Protein AF-A0A1Q3Z506-F1 (afdb_monomer)

Secondary structure (DSSP, 8-state):
--PPP------PEEEEEEEEEEEEETT-SS-EEEEEEEEEEE-TTS-EEEEEEEEEEETT-SS---EEEEEEEEE-SS-EEEEEEEEETTTTEEEEEEEEEETTEEEEEEE-TTS-EEEEEEEESPPPPPP-PPPPP---TTS-EEEEE--SSTT----TT--S-----GGGEETTEEEEEPPP-

Solvent-accessible surface area (backbone atoms only — not comparable to full-atom values): 10189 Å² total; per-residue (Å²): 134,84,78,78,74,68,73,48,68,53,49,61,34,74,48,78,44,77,36,47,31,45,32,39,38,62,95,47,96,50,48,18,48,32,40,35,42,36,40,38,38,14,31,66,87,42,44,29,41,36,40,35,41,39,37,33,36,51,50,91,54,99,56,94,44,36,39,38,37,45,28,43,36,38,41,39,56,66,49,24,42,35,41,41,41,32,34,33,59,74,74,73,38,60,30,35,36,40,36,41,40,42,60,38,33,34,41,36,35,39,39,32,90,88,74,48,72,39,38,34,43,32,43,35,69,44,66,55,63,67,71,32,59,76,41,73,83,53,64,66,86,88,55,70,49,42,85,41,79,46,70,63,66,98,89,56,83,66,53,94,90,55,94,68,90,72,89,70,65,77,88,50,62,55,96,50,30,33,68,40,78,59,76,85,130

Sequence (185 aa):
MDCAQPSAAASAVQSTQIYAGLRWNFGVQKPALVTGVRFTNTSVSGLVLGAKLDAAFTLGGDSFAPVVRLLGVGGSTLVQGEAGFGIDTATMSPLFAGGIQFPYASFGANISPKGYIAPYVELNALSAPPSSGNGAATCPSDHDYQLVAVSGGFGDYQFGGSTSPVAVDSSYVRDGKACVFAAPS

pLDDT: mean 76.17, std 21.76, range [31.55, 98.19]

Foldseek 3Di:
DDFDAQPLVLAWDKDKDWKWKWKDWVVDPFIWIKTWMWIWTQGLVQKIWTKIWMWTATPPDPDRFTKIWIWIWTDGLAKIKIWGKTARRVVRFIWIKIWMDGAQKIWTWIATPVGDIITMIMGMNDGRDDHRDSRPRDHDPPAQWDKAQFDDDPDDTDGPPDPDDFDFDPSADDPRIGIGHDDDD

Nearest PDB structures (foldseek):
  5g26-assembly1_A  TM=4.182E-01  e=2.248E-01  Escherichia coli O157
  3ohn-assembly1_B  TM=2.819E-01  e=1.973E+00  Escherichia coli
  3ohn-assembly1_A  TM=2.772E-01  e=4.565E+00  Escherichia coli
  3rfz-assembly3_E-2  TM=1.815E-01  e=1.619E+00  Escherichia coli

Radius of gyration: 25.44 Å; Cα contacts (8 Å, |Δi|>4): 423; chains: 1; bounding box: 57×27×76 Å

Mean predicted aligned error: 14.16 Å

Structure (mmCIF, N/CA/C/O backbone):
data_AF-A0A1Q3Z506-F1
#
_entry.id   AF-A0A1Q3Z506-F1
#
loop_
_atom_site.group_PDB
_atom_site.id
_atom_site.type_symbol
_atom_site.label_atom_id
_atom_site.label_alt_id
_atom_site.label_comp_id
_atom_site.label_asym_id
_atom_site.label_entity_id
_atom_site.label_seq_id
_atom_site.pdbx_PDB_ins_code
_atom_site.Cartn_x
_atom_site.Cartn_y
_atom_site.Cartn_z
_atom_site.occupancy
_atom_site.B_iso_or_equiv
_atom_site.auth_seq_id
_atom_site.auth_comp_id
_atom_site.auth_asym_id
_atom_site.auth_atom_id
_atom_site.pdbx_PDB_model_num
ATOM 1 N N . MET A 1 1 ? 31.038 13.652 -41.870 1.00 38.28 1 MET A N 1
ATOM 2 C CA . MET A 1 1 ? 29.569 13.689 -41.755 1.00 38.28 1 MET A CA 1
ATOM 3 C C . MET A 1 1 ? 29.255 12.862 -40.534 1.00 38.28 1 MET A C 1
ATOM 5 O O . MET A 1 1 ? 29.319 11.644 -40.613 1.00 38.28 1 MET A O 1
ATOM 9 N N . ASP A 1 2 ? 29.071 13.531 -39.402 1.00 31.55 2 ASP A N 1
ATOM 10 C CA . ASP A 1 2 ? 28.783 12.872 -38.133 1.00 31.55 2 ASP A CA 1
ATOM 11 C C . ASP A 1 2 ? 27.300 12.515 -38.142 1.00 31.55 2 ASP A C 1
ATOM 13 O O . ASP A 1 2 ? 26.444 13.400 -38.153 1.00 31.55 2 ASP A O 1
ATOM 17 N N . CYS A 1 3 ? 26.989 11.223 -38.225 1.00 37.47 3 CYS A N 1
ATOM 18 C CA . CYS A 1 3 ? 25.626 10.776 -37.983 1.00 37.47 3 CYS A CA 1
ATOM 19 C C . CYS A 1 3 ? 25.286 11.096 -36.511 1.00 37.47 3 CYS A C 1
ATOM 21 O O . CYS A 1 3 ? 26.130 11.029 -35.615 1.00 37.47 3 CYS A O 1
ATOM 23 N N . ALA A 1 4 ? 24.061 11.541 -36.251 1.00 41.59 4 ALA A N 1
ATOM 24 C CA . ALA A 1 4 ? 23.599 11.721 -34.885 1.00 41.59 4 ALA A CA 1
ATOM 25 C C . ALA A 1 4 ? 23.228 10.340 -34.336 1.00 41.59 4 ALA A C 1
ATOM 27 O O . ALA A 1 4 ? 22.405 9.633 -34.919 1.00 41.59 4 ALA A O 1
ATOM 28 N N . GLN A 1 5 ? 23.845 9.944 -33.222 1.00 39.31 5 GLN A N 1
ATOM 29 C CA . GLN A 1 5 ? 23.514 8.704 -32.528 1.00 39.31 5 GLN A CA 1
ATOM 30 C C . GLN A 1 5 ? 21.993 8.665 -32.270 1.00 39.31 5 GLN A C 1
ATOM 32 O O . GLN A 1 5 ? 21.464 9.647 -31.737 1.00 39.31 5 GLN A O 1
ATOM 37 N N . PRO A 1 6 ? 21.271 7.577 -32.602 1.00 40.53 6 PRO A N 1
ATOM 38 C CA . PRO A 1 6 ? 19.866 7.455 -32.244 1.00 40.53 6 PRO A CA 1
ATOM 39 C C . PRO A 1 6 ? 19.762 7.424 -30.718 1.00 40.53 6 PRO A C 1
ATOM 41 O O . PRO A 1 6 ? 19.987 6.401 -30.065 1.00 40.53 6 PRO A O 1
ATOM 44 N N . SER A 1 7 ? 19.454 8.572 -30.119 1.00 42.03 7 SER A N 1
ATOM 45 C CA . SER A 1 7 ? 19.076 8.645 -28.720 1.00 42.03 7 SER A CA 1
ATOM 46 C C . SER A 1 7 ? 17.624 8.191 -28.637 1.00 42.03 7 SER A C 1
ATOM 48 O O . SER A 1 7 ? 16.682 8.977 -28.629 1.00 42.03 7 SER A O 1
ATOM 50 N N . ALA A 1 8 ? 17.422 6.874 -28.560 1.00 45.97 8 ALA A N 1
ATOM 51 C CA . ALA A 1 8 ? 16.237 6.380 -27.882 1.00 45.97 8 ALA A CA 1
ATOM 52 C C . ALA A 1 8 ? 16.333 6.924 -26.453 1.00 45.97 8 ALA A C 1
ATOM 54 O O . ALA A 1 8 ? 17.041 6.369 -25.607 1.00 45.97 8 ALA A O 1
ATOM 55 N N . ALA A 1 9 ? 15.708 8.077 -26.209 1.00 45.88 9 ALA A N 1
ATOM 56 C CA . ALA A 1 9 ? 15.498 8.589 -24.875 1.00 45.88 9 ALA A CA 1
ATOM 57 C C . ALA A 1 9 ? 14.627 7.545 -24.187 1.00 45.88 9 ALA A C 1
ATOM 59 O O . ALA A 1 9 ? 13.406 7.527 -24.347 1.00 45.88 9 ALA A O 1
ATOM 60 N N . ALA A 1 10 ? 15.272 6.608 -23.492 1.00 54.25 10 ALA A N 1
ATOM 61 C CA . ALA A 1 10 ? 14.593 5.715 -22.586 1.00 54.25 10 ALA A CA 1
ATOM 62 C C . ALA A 1 10 ? 13.824 6.640 -21.634 1.00 54.25 10 ALA A C 1
ATOM 64 O O . ALA A 1 10 ? 14.398 7.456 -20.913 1.00 54.25 10 ALA A O 1
ATOM 65 N N . SER A 1 11 ? 12.509 6.641 -21.795 1.00 60.91 11 SER A N 1
ATOM 66 C CA . SER A 1 11 ? 11.635 7.617 -21.166 1.00 60.91 11 SER A CA 1
ATOM 67 C C . SER A 1 11 ? 10.925 6.916 -20.032 1.00 60.91 11 SER A C 1
ATOM 69 O O . SER A 1 11 ? 10.510 5.762 -20.159 1.00 60.91 11 SER A O 1
ATOM 71 N N . ALA A 1 12 ? 10.839 7.600 -18.897 1.00 75.00 12 ALA A N 1
ATOM 72 C CA . ALA A 1 12 ? 10.146 7.061 -17.747 1.00 75.00 12 ALA A CA 1
ATOM 73 C C . ALA A 1 12 ? 8.677 6.790 -18.112 1.00 75.00 12 ALA A C 1
ATOM 75 O O . ALA A 1 12 ? 8.038 7.602 -18.786 1.00 75.00 12 ALA A O 1
ATOM 76 N N . VAL A 1 13 ? 8.152 5.637 -17.702 1.00 85.12 13 VAL A N 1
ATOM 77 C CA . VAL A 1 13 ? 6.790 5.215 -18.043 1.00 85.12 13 VAL A CA 1
ATOM 78 C C . VAL A 1 13 ? 5.855 5.579 -16.905 1.00 85.12 13 VAL A C 1
ATOM 80 O O . VAL A 1 13 ? 6.058 5.181 -15.760 1.00 85.12 13 VAL A O 1
ATOM 83 N N . GLN A 1 14 ? 4.810 6.331 -17.231 1.00 89.81 14 GLN A N 1
ATOM 84 C CA . GLN A 1 14 ? 3.744 6.666 -16.296 1.00 89.81 14 GLN A CA 1
ATOM 85 C C . GLN A 1 14 ? 2.610 5.649 -16.404 1.00 89.81 14 GLN A C 1
ATOM 87 O O . GLN A 1 14 ? 2.280 5.179 -17.491 1.00 89.81 14 GLN A O 1
ATOM 92 N N . SER A 1 15 ? 2.001 5.317 -15.272 1.00 90.00 15 SER A N 1
ATOM 93 C CA . SER A 1 15 ? 0.875 4.393 -15.205 1.00 90.00 15 SER A CA 1
ATOM 94 C C . SER A 1 15 ? -0.095 4.813 -14.113 1.00 90.00 15 SER A C 1
ATOM 96 O O . SER A 1 15 ? 0.305 5.027 -12.968 1.00 90.00 15 SER A O 1
ATOM 98 N N . THR A 1 16 ? -1.377 4.856 -14.468 1.00 94.81 16 THR A N 1
ATOM 99 C CA . THR A 1 16 ? -2.488 5.075 -13.541 1.00 94.81 16 THR A CA 1
ATOM 100 C C . THR A 1 16 ? -3.365 3.834 -13.539 1.00 94.81 16 THR A C 1
ATOM 102 O O . THR A 1 16 ? -3.845 3.412 -14.588 1.00 94.81 16 THR A O 1
ATOM 105 N N . GLN A 1 17 ? -3.582 3.246 -12.367 1.00 93.62 17 GLN A N 1
ATOM 106 C CA . GLN A 1 17 ? -4.403 2.052 -12.199 1.00 93.62 17 GLN A CA 1
ATOM 107 C C . GLN A 1 17 ? -5.478 2.295 -11.152 1.00 93.62 17 GLN A C 1
ATOM 109 O O . GLN A 1 17 ? -5.186 2.752 -10.049 1.00 93.62 17 GLN A O 1
ATOM 114 N N . ILE A 1 18 ? -6.713 1.947 -11.493 1.00 96.25 18 ILE A N 1
ATOM 115 C CA . ILE A 1 18 ? -7.801 1.799 -10.528 1.00 96.25 18 ILE A CA 1
ATOM 116 C C . ILE A 1 18 ? -7.786 0.348 -10.065 1.00 96.25 18 ILE A C 1
ATOM 118 O O . ILE A 1 18 ? -7.560 -0.556 -10.871 1.00 96.25 18 ILE A O 1
ATOM 122 N N . TYR A 1 19 ? -8.009 0.116 -8.778 1.00 95.69 19 TYR A N 1
ATOM 123 C CA . TYR A 1 19 ? -7.987 -1.228 -8.229 1.00 95.69 19 TYR A CA 1
ATOM 124 C C . TYR A 1 19 ? -9.048 -1.431 -7.160 1.00 95.69 19 TYR A C 1
ATOM 126 O O . TYR A 1 19 ? -9.513 -0.491 -6.512 1.00 95.69 19 TYR A O 1
ATOM 134 N N . ALA A 1 20 ? -9.384 -2.700 -6.971 1.00 97.25 20 ALA A N 1
ATOM 135 C CA . ALA A 1 20 ? -10.155 -3.185 -5.846 1.00 97.25 20 ALA A CA 1
ATOM 136 C C . ALA A 1 20 ? -9.391 -4.321 -5.155 1.00 97.25 20 ALA A C 1
ATOM 138 O O . ALA A 1 20 ? -8.516 -4.954 -5.757 1.00 97.25 20 ALA A O 1
ATOM 139 N N . GLY A 1 21 ? -9.712 -4.568 -3.893 1.00 96.19 21 GLY A N 1
ATOM 140 C CA . GLY A 1 21 ? -9.076 -5.596 -3.089 1.00 96.19 21 GLY A CA 1
ATOM 141 C C . GLY A 1 21 ? -9.833 -5.908 -1.809 1.00 96.19 21 GLY A C 1
ATOM 142 O O . GLY A 1 21 ? -10.830 -5.270 -1.478 1.00 96.19 21 GLY A O 1
ATOM 143 N N . LEU A 1 22 ? -9.341 -6.897 -1.080 1.00 95.81 22 LEU A N 1
ATOM 144 C CA . LEU A 1 22 ? -9.815 -7.278 0.241 1.00 95.81 22 LEU A CA 1
ATOM 145 C C . LEU A 1 22 ? -8.673 -7.106 1.236 1.00 95.81 22 LEU A C 1
ATOM 147 O O . LEU A 1 22 ? -7.576 -7.608 1.006 1.00 95.81 22 LEU A O 1
ATOM 151 N N . ARG A 1 23 ? -8.932 -6.406 2.339 1.00 95.06 23 ARG A N 1
ATOM 152 C CA . ARG A 1 23 ? -7.974 -6.173 3.423 1.00 95.06 23 ARG A CA 1
ATOM 153 C C . ARG A 1 23 ? -8.459 -6.815 4.710 1.00 95.06 23 ARG A C 1
ATOM 155 O O . ARG A 1 23 ? -9.582 -6.579 5.144 1.00 95.06 23 ARG A O 1
ATOM 162 N N . TRP A 1 24 ? -7.583 -7.560 5.362 1.00 94.19 24 TRP A N 1
ATOM 163 C CA . TRP A 1 24 ? -7.792 -8.106 6.696 1.00 94.19 24 TRP A CA 1
ATOM 164 C C . TRP A 1 24 ? -6.882 -7.371 7.668 1.00 94.19 24 TRP A C 1
ATOM 166 O O . TRP A 1 24 ? -5.664 -7.377 7.501 1.00 94.19 24 TRP A O 1
ATOM 176 N N . ASN A 1 25 ? -7.474 -6.733 8.677 1.00 88.19 25 ASN A N 1
ATOM 177 C CA . ASN A 1 25 ? -6.723 -6.098 9.755 1.00 88.19 25 ASN A CA 1
ATOM 178 C C . ASN A 1 25 ? -6.587 -7.095 10.909 1.00 88.19 25 ASN A C 1
ATOM 180 O O . ASN A 1 25 ? -7.584 -7.581 11.441 1.00 88.19 25 ASN A O 1
ATOM 184 N N . PHE A 1 26 ? -5.363 -7.390 11.324 1.00 83.00 26 PHE A N 1
ATOM 185 C CA . PHE A 1 26 ? -5.107 -8.234 12.483 1.00 83.00 26 PHE A CA 1
ATOM 186 C C . PHE A 1 26 ? -5.596 -7.510 13.744 1.00 83.00 26 PHE A C 1
ATOM 188 O O . PHE A 1 26 ? -5.134 -6.418 14.065 1.00 83.00 26 PHE A O 1
ATOM 195 N N . GLY A 1 27 ? -6.573 -8.106 14.430 1.00 72.88 27 GLY A N 1
ATOM 196 C CA . GLY A 1 27 ? -7.293 -7.488 15.551 1.00 72.88 27 GLY A CA 1
ATOM 197 C C . GLY A 1 27 ? -8.754 -7.144 15.243 1.00 72.88 27 GLY A C 1
ATOM 198 O O . GLY A 1 27 ? -9.523 -6.915 16.171 1.00 72.88 27 GLY A O 1
ATOM 199 N N . VAL A 1 28 ? -9.170 -7.187 13.971 1.00 69.56 28 VAL A N 1
ATOM 200 C CA . VAL A 1 28 ? -10.572 -7.051 13.550 1.00 69.56 28 VAL A CA 1
ATOM 201 C C . VAL A 1 28 ? -10.954 -8.282 12.730 1.00 69.56 28 VAL A C 1
ATOM 203 O O . VAL A 1 28 ? -10.339 -8.578 11.714 1.00 69.56 28 VAL A O 1
ATOM 206 N N . GLN A 1 29 ? -11.984 -9.021 13.153 1.00 73.06 29 GLN A N 1
ATOM 207 C CA . GLN A 1 29 ? -12.385 -10.267 12.474 1.00 73.06 29 GLN A CA 1
ATOM 208 C C . GLN A 1 29 ? -13.018 -10.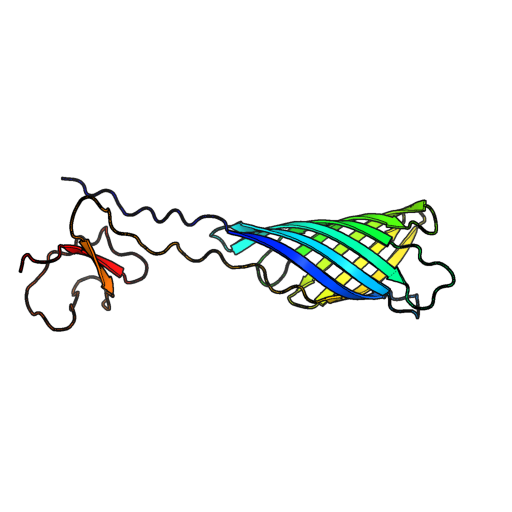040 11.089 1.00 73.06 29 GLN A C 1
ATOM 210 O O . GLN A 1 29 ? -13.172 -10.981 10.315 1.00 73.06 29 GLN A O 1
ATOM 215 N N . LYS A 1 30 ? -13.408 -8.800 10.775 1.00 85.81 30 LYS A N 1
ATOM 216 C CA . LYS A 1 30 ? -14.155 -8.455 9.564 1.00 85.81 30 LYS A CA 1
ATOM 217 C C . LYS A 1 30 ? -13.207 -8.006 8.441 1.00 85.81 30 LYS A C 1
ATOM 219 O O . LYS A 1 30 ? -12.404 -7.098 8.675 1.00 85.81 30 LYS A O 1
ATOM 224 N N . PRO A 1 31 ? -13.298 -8.591 7.230 1.00 91.44 31 PRO A N 1
ATOM 225 C CA . PRO A 1 31 ? -12.572 -8.086 6.072 1.00 91.44 31 PRO A CA 1
ATOM 226 C C . PRO A 1 31 ? -13.104 -6.712 5.661 1.00 91.44 31 PRO A C 1
ATOM 228 O O . PRO A 1 31 ? -14.268 -6.387 5.887 1.00 91.44 31 PRO A O 1
ATOM 231 N N . ALA A 1 32 ? -12.265 -5.921 5.008 1.00 92.88 32 ALA A N 1
ATOM 232 C CA . ALA A 1 32 ? -12.642 -4.663 4.390 1.00 92.88 32 ALA A CA 1
ATOM 233 C C . ALA A 1 32 ? -12.500 -4.751 2.869 1.00 92.88 32 ALA A C 1
ATOM 235 O O . ALA A 1 32 ? -11.503 -5.268 2.366 1.00 92.88 32 ALA A O 1
ATOM 236 N N . LEU A 1 33 ? -13.475 -4.218 2.138 1.00 94.81 33 LEU A N 1
ATOM 237 C CA . LEU A 1 33 ? -13.352 -3.968 0.707 1.00 94.81 33 LEU A CA 1
AT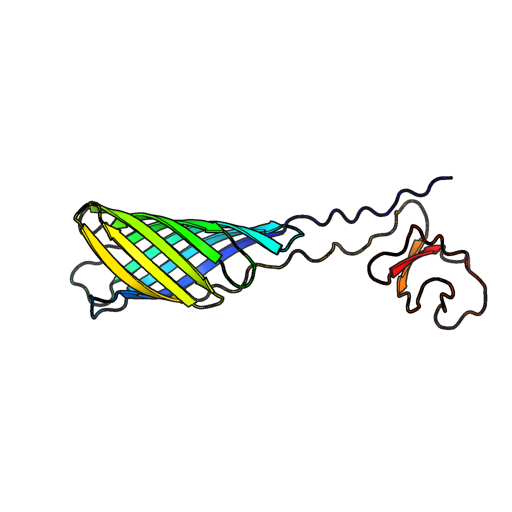OM 238 C C . LEU A 1 33 ? -12.503 -2.714 0.509 1.00 94.81 33 LEU A C 1
ATOM 240 O O . LEU A 1 33 ? -12.841 -1.653 1.024 1.00 94.81 33 LEU A O 1
ATOM 244 N N . VAL A 1 34 ? -11.415 -2.826 -0.239 1.00 96.19 34 VAL A N 1
ATOM 245 C CA . VAL A 1 34 ? -10.540 -1.705 -0.582 1.00 96.19 34 VAL A CA 1
ATOM 246 C C . VAL A 1 34 ? -10.784 -1.319 -2.024 1.00 96.19 34 VAL A C 1
ATOM 248 O O . VAL A 1 34 ? -10.804 -2.178 -2.901 1.00 96.19 34 VAL A O 1
ATOM 251 N N . THR A 1 35 ? -10.921 -0.028 -2.279 1.00 97.19 35 THR A N 1
ATOM 252 C CA . THR A 1 35 ? -10.922 0.540 -3.628 1.00 97.19 35 THR A CA 1
ATOM 253 C C . THR A 1 35 ? -9.977 1.721 -3.667 1.00 97.19 35 THR A C 1
ATOM 255 O O . THR A 1 35 ? -9.927 2.495 -2.709 1.00 97.19 35 THR A O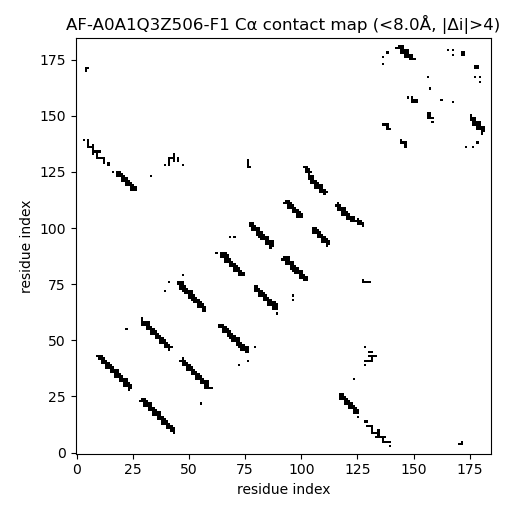 1
ATOM 258 N N . GLY A 1 36 ? -9.253 1.898 -4.762 1.00 97.00 36 GLY A N 1
ATOM 259 C CA . GLY A 1 36 ? -8.322 3.008 -4.858 1.00 97.00 36 GLY A CA 1
ATOM 260 C C . GLY A 1 36 ? -7.812 3.270 -6.258 1.00 97.00 36 GLY A C 1
ATOM 261 O O . GLY A 1 36 ? -8.123 2.563 -7.218 1.00 97.00 36 GLY A O 1
ATOM 262 N N . VAL A 1 37 ? -6.995 4.310 -6.345 1.00 97.25 37 VAL A N 1
ATOM 263 C CA . VAL A 1 37 ? -6.238 4.684 -7.531 1.00 97.25 37 VAL A CA 1
ATOM 264 C C . VAL A 1 37 ? -4.763 4.767 -7.166 1.00 97.25 37 VAL A C 1
ATOM 266 O O . VAL A 1 37 ? -4.391 5.295 -6.116 1.00 97.25 37 VAL A O 1
ATOM 269 N N . ARG A 1 38 ? -3.909 4.230 -8.031 1.00 97.06 38 ARG A N 1
ATOM 270 C CA 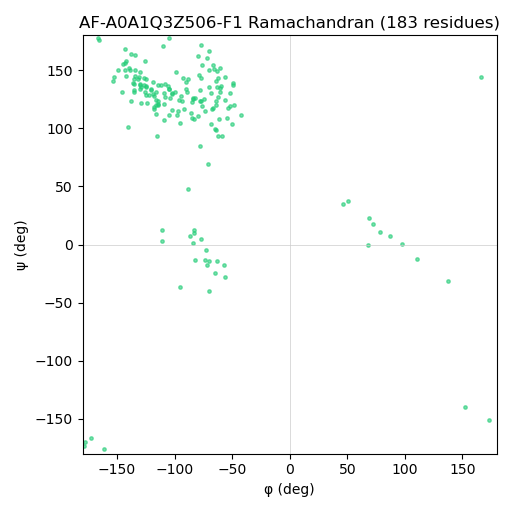. ARG A 1 38 ? -2.455 4.286 -7.907 1.00 97.06 38 ARG A CA 1
ATOM 271 C C . ARG A 1 38 ? -1.871 4.945 -9.143 1.00 97.06 38 ARG A C 1
ATOM 273 O O . ARG A 1 38 ? -2.148 4.514 -10.260 1.00 97.06 38 ARG A O 1
ATOM 280 N N . PHE A 1 39 ? -1.033 5.944 -8.923 1.00 95.56 39 PHE A N 1
ATOM 281 C CA . PHE A 1 39 ? -0.199 6.567 -9.937 1.00 95.56 39 PHE A CA 1
ATOM 282 C C . PHE A 1 39 ? 1.261 6.191 -9.689 1.00 95.56 39 PHE A C 1
ATOM 284 O O . PHE A 1 39 ? 1.756 6.339 -8.572 1.00 95.56 39 PHE A O 1
ATOM 291 N N . THR A 1 40 ? 1.956 5.730 -10.722 1.00 93.62 40 THR A N 1
ATOM 292 C CA . THR A 1 40 ? 3.383 5.392 -10.669 1.00 93.62 40 THR A CA 1
ATOM 293 C C . THR A 1 40 ? 4.119 5.945 -11.876 1.00 93.62 40 THR A C 1
ATOM 295 O O . THR A 1 40 ? 3.599 5.930 -12.990 1.00 93.62 40 THR A O 1
ATOM 298 N N . ASN A 1 41 ? 5.358 6.353 -11.654 1.00 91.50 41 ASN A N 1
ATOM 299 C CA . ASN A 1 41 ? 6.348 6.697 -12.653 1.00 91.50 41 ASN A CA 1
ATOM 300 C C . ASN A 1 41 ? 7.532 5.729 -12.492 1.00 91.50 41 ASN A C 1
ATOM 302 O O . ASN A 1 41 ? 8.160 5.689 -11.431 1.00 91.50 41 ASN A O 1
ATOM 306 N N . THR A 1 42 ? 7.787 4.923 -13.521 1.00 89.19 42 THR A N 1
ATOM 307 C CA . THR A 1 42 ? 8.885 3.952 -13.560 1.00 89.19 42 THR A CA 1
ATOM 308 C C . THR A 1 42 ? 10.023 4.513 -14.405 1.00 89.19 42 THR A C 1
ATOM 310 O O . THR A 1 42 ? 9.861 4.715 -15.610 1.00 89.19 42 THR A O 1
ATOM 313 N N . SER A 1 43 ? 11.180 4.754 -13.793 1.00 82.00 43 SER A N 1
ATOM 314 C CA . SER A 1 43 ? 12.385 5.196 -14.493 1.00 82.00 43 SER A CA 1
ATOM 315 C C . SER A 1 43 ? 12.977 4.091 -15.372 1.00 82.00 43 SER A C 1
ATOM 317 O O . SER A 1 43 ? 12.713 2.906 -15.180 1.00 82.00 43 SER A O 1
ATOM 319 N N . VAL A 1 44 ? 13.899 4.494 -16.249 1.00 76.44 44 VAL A N 1
ATOM 320 C CA . VAL A 1 44 ? 14.734 3.603 -17.077 1.00 76.44 44 VAL A CA 1
ATOM 321 C C . VAL A 1 44 ? 15.545 2.587 -16.279 1.00 76.44 44 VAL A C 1
ATOM 323 O O . VAL A 1 44 ? 15.848 1.507 -16.771 1.00 76.44 44 VAL A O 1
ATOM 326 N N . SER A 1 45 ? 15.890 2.928 -15.035 1.00 77.06 45 SER A N 1
ATOM 327 C CA . SER A 1 45 ? 16.618 2.051 -14.118 1.00 77.06 45 SER A CA 1
ATOM 328 C C . SER A 1 45 ? 15.707 1.070 -13.373 1.00 77.06 45 SER A C 1
ATOM 330 O O . SER A 1 45 ? 16.191 0.308 -12.540 1.00 77.06 45 SER A O 1
ATOM 332 N N . GLY A 1 46 ? 14.395 1.094 -13.634 1.00 79.81 46 GLY A N 1
ATOM 333 C CA . GLY A 1 46 ? 13.407 0.275 -12.932 1.00 79.81 46 GLY A CA 1
ATOM 334 C C . GLY A 1 46 ? 13.025 0.802 -11.546 1.00 79.81 46 GLY A C 1
ATOM 335 O O . GLY A 1 46 ? 12.352 0.092 -10.796 1.00 79.81 46 GLY A O 1
ATOM 336 N N . LEU A 1 47 ? 13.428 2.032 -11.198 1.00 87.19 47 LEU A N 1
ATOM 337 C CA . LEU A 1 47 ? 12.986 2.704 -9.978 1.00 87.19 47 LEU A CA 1
ATOM 338 C C . LEU A 1 47 ? 11.544 3.177 -10.168 1.00 87.19 47 LEU A C 1
ATOM 340 O O . LEU A 1 47 ? 11.241 3.920 -11.098 1.00 87.19 47 LEU A O 1
ATOM 344 N N . VAL A 1 48 ? 10.667 2.774 -9.260 1.00 92.38 48 VAL A N 1
ATOM 345 C CA . VAL A 1 48 ? 9.262 3.172 -9.234 1.00 92.38 48 VAL A CA 1
ATOM 346 C C . VAL A 1 48 ? 9.079 4.235 -8.162 1.00 92.38 48 VAL A C 1
ATOM 348 O O . VAL A 1 48 ? 9.470 4.019 -7.016 1.00 92.38 48 VAL A O 1
ATOM 351 N N . LEU A 1 49 ? 8.452 5.354 -8.519 1.00 94.56 49 LEU A N 1
ATOM 352 C CA . LEU A 1 49 ? 7.999 6.395 -7.594 1.00 94.56 49 LEU A CA 1
ATOM 353 C C . LEU A 1 49 ? 6.549 6.759 -7.899 1.00 94.56 49 LEU A C 1
ATOM 355 O O . LEU A 1 49 ? 6.143 6.780 -9.058 1.00 94.56 49 LEU A O 1
ATOM 359 N N . GLY A 1 50 ? 5.749 7.059 -6.884 1.00 95.31 50 GLY A N 1
ATOM 360 C CA . GLY A 1 50 ? 4.334 7.312 -7.111 1.00 95.31 50 GLY A CA 1
ATOM 361 C C . GLY A 1 50 ? 3.538 7.686 -5.876 1.00 95.31 50 GLY A C 1
ATOM 362 O O . GLY A 1 50 ? 4.081 7.936 -4.800 1.00 95.31 50 GLY A O 1
ATOM 363 N N . ALA A 1 51 ? 2.223 7.701 -6.057 1.00 97.31 51 ALA A N 1
ATOM 364 C CA . ALA A 1 51 ? 1.251 7.945 -5.008 1.00 97.31 51 ALA A CA 1
ATOM 365 C C . ALA A 1 51 ? 0.046 7.011 -5.162 1.00 97.31 51 ALA A C 1
ATOM 367 O O . ALA A 1 51 ? -0.306 6.586 -6.266 1.00 97.31 51 ALA A O 1
ATOM 368 N N . LYS A 1 52 ? -0.606 6.701 -4.048 1.00 97.44 52 LYS A N 1
ATOM 369 C CA . LYS A 1 52 ? -1.787 5.846 -3.974 1.00 97.44 52 LYS A CA 1
ATOM 370 C C . LYS A 1 52 ? -2.822 6.487 -3.064 1.00 97.44 52 LYS A C 1
ATOM 372 O O . LYS A 1 52 ? -2.491 6.901 -1.958 1.00 97.44 52 LYS A O 1
ATOM 377 N N . LEU A 1 53 ? -4.061 6.557 -3.533 1.00 98.00 53 LEU A N 1
ATOM 378 C CA . LEU A 1 53 ? -5.218 6.987 -2.757 1.00 98.00 53 LEU A CA 1
ATOM 379 C C . LEU A 1 53 ? -6.173 5.801 -2.649 1.00 98.00 53 LEU A C 1
ATOM 381 O O . LEU A 1 53 ? -6.627 5.291 -3.674 1.00 98.00 53 LEU A O 1
ATOM 385 N N . ASP A 1 54 ? -6.471 5.362 -1.429 1.00 96.94 54 ASP A N 1
ATOM 386 C CA . ASP A 1 54 ? -7.353 4.220 -1.188 1.00 96.94 54 ASP A CA 1
ATOM 387 C C . ASP A 1 54 ? -8.384 4.475 -0.093 1.00 96.94 54 ASP A C 1
ATOM 389 O O . ASP A 1 54 ? -8.153 5.248 0.835 1.00 96.94 54 ASP A O 1
ATOM 393 N N . ALA A 1 55 ? -9.533 3.823 -0.231 1.00 96.69 55 ALA A N 1
ATOM 394 C CA . ALA A 1 55 ? -10.613 3.798 0.741 1.00 96.69 55 ALA A CA 1
ATOM 395 C C . ALA A 1 55 ? -10.939 2.342 1.085 1.00 96.69 55 ALA A C 1
ATOM 397 O O . ALA A 1 55 ? -11.149 1.522 0.188 1.00 96.69 55 ALA A O 1
ATOM 398 N N . ALA A 1 56 ? -10.976 2.023 2.377 1.00 94.94 56 ALA A N 1
ATOM 399 C CA . ALA A 1 56 ? -11.277 0.692 2.889 1.00 94.94 56 ALA A CA 1
ATOM 400 C C . ALA A 1 56 ? -12.597 0.689 3.667 1.00 94.94 56 ALA A C 1
ATOM 402 O O . ALA A 1 56 ? -12.718 1.372 4.682 1.00 94.94 56 ALA A O 1
ATOM 403 N N . PHE A 1 57 ? -13.561 -0.105 3.211 1.00 93.25 57 PHE A N 1
ATOM 404 C CA . PHE A 1 57 ? -14.899 -0.248 3.777 1.00 93.25 57 PHE A CA 1
ATOM 405 C C . PHE A 1 57 ? -15.006 -1.571 4.529 1.00 93.25 57 PHE A C 1
ATOM 407 O O . PHE A 1 57 ? -14.986 -2.637 3.914 1.00 93.25 57 PHE A O 1
ATOM 414 N N . THR A 1 58 ? -15.126 -1.525 5.854 1.00 90.69 58 THR A N 1
ATOM 415 C CA . THR A 1 58 ? -15.289 -2.734 6.676 1.00 90.69 58 THR A CA 1
ATOM 416 C C . THR A 1 58 ? -16.605 -3.435 6.340 1.00 90.69 58 THR A C 1
ATOM 418 O O . THR A 1 58 ? -17.684 -2.863 6.494 1.00 90.69 58 THR A O 1
ATOM 421 N N . LEU A 1 59 ? -16.533 -4.689 5.896 1.00 87.19 59 LEU A N 1
ATOM 422 C CA . LEU A 1 59 ? -17.706 -5.475 5.528 1.00 87.19 59 LEU A CA 1
ATOM 423 C C . LEU A 1 59 ? -18.403 -6.011 6.783 1.00 87.19 59 LEU A C 1
ATOM 425 O O . LEU A 1 59 ? -17.769 -6.561 7.682 1.00 87.19 59 LEU A O 1
ATOM 429 N N . GLY A 1 60 ? -19.726 -5.856 6.842 1.00 79.62 60 GLY A N 1
ATOM 430 C CA . GLY A 1 60 ? -20.545 -6.338 7.958 1.00 79.62 60 GLY A CA 1
ATOM 431 C C . GLY A 1 60 ? -20.396 -5.535 9.255 1.00 79.62 60 GLY A C 1
ATOM 432 O O . GLY A 1 60 ? -20.718 -6.061 10.318 1.00 79.62 60 GLY A O 1
ATOM 433 N N . GLY A 1 61 ? -19.858 -4.312 9.211 1.00 70.00 61 GLY A N 1
ATOM 434 C CA . GLY A 1 61 ? -19.889 -3.363 10.331 1.00 70.00 61 GLY A CA 1
ATOM 435 C C . GLY A 1 61 ? -21.233 -2.633 10.448 1.00 70.00 61 GLY A C 1
ATOM 436 O O . GLY 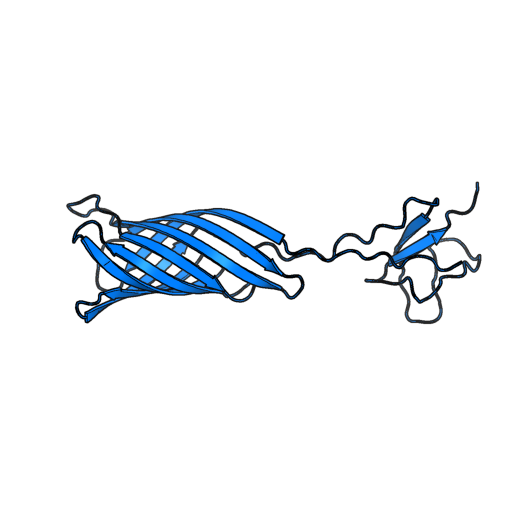A 1 61 ? -21.990 -2.577 9.484 1.00 70.00 61 GLY A O 1
ATOM 437 N N . ASP A 1 62 ? -21.500 -2.046 11.618 1.00 70.94 62 ASP A N 1
ATOM 438 C CA . ASP A 1 62 ? -22.723 -1.263 11.875 1.00 70.94 62 ASP A CA 1
ATOM 439 C C . ASP A 1 62 ? -22.698 0.115 11.183 1.00 70.94 62 ASP A C 1
ATOM 441 O O . ASP A 1 62 ? -23.720 0.790 11.078 1.00 70.94 62 ASP A O 1
ATOM 445 N N . SER A 1 63 ? -21.529 0.536 10.689 1.00 72.31 63 SER A N 1
ATOM 446 C CA . SER A 1 63 ? -21.329 1.784 9.958 1.00 72.31 63 SER A CA 1
ATOM 447 C C . SER A 1 63 ? -20.577 1.550 8.645 1.00 72.31 63 SER A C 1
ATOM 449 O O . SER A 1 63 ? -19.591 0.816 8.583 1.00 72.31 63 SER A O 1
ATOM 451 N N . PHE A 1 64 ? -21.030 2.217 7.578 1.00 82.75 64 PHE A N 1
ATOM 452 C CA . PHE A 1 64 ? -20.363 2.243 6.270 1.00 82.75 64 PHE A CA 1
ATOM 453 C C . PHE A 1 64 ? -19.343 3.392 6.202 1.00 82.75 64 PHE A C 1
ATOM 455 O O . PHE A 1 64 ? -19.351 4.210 5.286 1.00 82.75 64 PHE A O 1
ATOM 462 N N . ALA A 1 65 ? -18.507 3.508 7.231 1.00 89.50 65 ALA A N 1
ATOM 463 C CA . ALA A 1 65 ? -17.523 4.576 7.349 1.00 89.50 65 ALA A CA 1
ATOM 464 C C . ALA A 1 65 ? -16.147 4.072 6.874 1.00 89.50 65 ALA A C 1
ATOM 466 O O . ALA A 1 65 ? -15.577 3.181 7.512 1.00 89.50 65 ALA A O 1
ATOM 467 N N . PRO A 1 66 ? -15.614 4.573 5.742 1.00 92.81 66 PRO A N 1
ATOM 468 C CA . PRO A 1 66 ? -14.340 4.102 5.220 1.00 92.81 66 PRO A CA 1
ATOM 469 C C . PRO A 1 66 ? -13.131 4.650 5.978 1.00 92.81 66 PRO A C 1
ATOM 471 O O . PRO A 1 66 ? -13.132 5.765 6.502 1.00 92.81 66 PRO A O 1
ATOM 474 N N . VAL A 1 67 ? -12.034 3.905 5.919 1.00 93.44 67 VAL A N 1
ATOM 475 C CA . VAL A 1 67 ? -10.698 4.431 6.204 1.00 93.44 67 VAL A CA 1
ATOM 476 C C . VAL A 1 67 ? -10.091 4.913 4.893 1.00 93.44 67 VAL A C 1
ATOM 478 O O . VAL A 1 67 ? -9.879 4.103 3.992 1.00 93.44 67 VAL A O 1
ATOM 481 N N . VAL A 1 68 ? -9.812 6.211 4.779 1.00 96.81 68 VAL A N 1
ATOM 482 C CA . VAL A 1 68 ? -9.251 6.827 3.565 1.00 96.81 68 VAL A CA 1
ATOM 483 C C . VAL A 1 68 ? -7.774 7.128 3.781 1.00 96.81 68 VAL A C 1
ATOM 485 O O . VAL A 1 68 ? -7.409 7.673 4.821 1.00 96.81 68 VAL A O 1
ATOM 488 N N . ARG A 1 69 ? -6.913 6.784 2.819 1.00 97.31 69 ARG A N 1
ATOM 489 C CA . ARG A 1 69 ? -5.451 6.897 2.935 1.00 97.31 69 ARG A CA 1
ATOM 490 C C . ARG A 1 69 ? -4.826 7.471 1.676 1.00 97.31 69 ARG A C 1
ATOM 492 O O . ARG A 1 69 ? -5.181 7.064 0.576 1.00 97.31 69 ARG A O 1
ATOM 499 N N . LEU A 1 70 ? -3.847 8.347 1.863 1.00 97.94 70 LEU A N 1
ATOM 500 C CA . LEU A 1 70 ? -2.933 8.830 0.839 1.00 97.94 70 LEU A CA 1
ATOM 501 C C . LEU A 1 70 ? -1.518 8.348 1.173 1.00 97.94 70 LEU A C 1
ATOM 503 O O . LEU A 1 70 ? -0.980 8.653 2.238 1.00 97.94 70 LEU A O 1
ATOM 507 N N . LEU A 1 71 ? -0.918 7.598 0.256 1.00 98.19 71 LEU A N 1
ATOM 508 C CA . LEU A 1 71 ? 0.367 6.931 0.433 1.00 98.19 71 LEU A CA 1
ATOM 509 C C . LEU A 1 71 ? 1.320 7.348 -0.684 1.00 98.19 71 LEU A C 1
ATOM 511 O O . LEU A 1 71 ? 0.940 7.356 -1.852 1.00 98.19 71 LEU A O 1
ATOM 515 N N . GLY A 1 72 ? 2.564 7.655 -0.341 1.00 97.31 72 GLY A N 1
ATOM 516 C CA . GLY A 1 72 ? 3.673 7.646 -1.286 1.00 97.31 72 GLY A CA 1
ATOM 517 C C . GLY A 1 72 ? 4.113 6.209 -1.556 1.00 97.31 72 GLY A C 1
ATOM 518 O O . GLY A 1 72 ? 4.098 5.378 -0.648 1.00 97.31 72 GLY A O 1
ATOM 519 N N . VAL 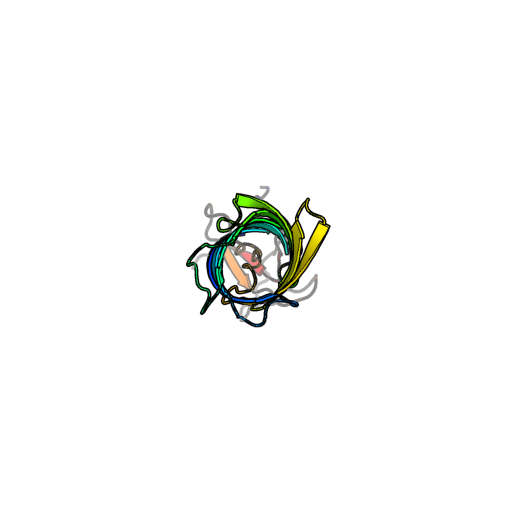A 1 73 ? 4.496 5.922 -2.798 1.00 97.00 73 VAL A N 1
ATOM 520 C CA . VAL A 1 73 ? 4.953 4.604 -3.260 1.00 97.00 73 VAL A CA 1
ATOM 521 C C . VAL A 1 73 ? 6.375 4.743 -3.795 1.00 97.00 73 VAL A C 1
ATOM 523 O O . VAL A 1 73 ? 6.646 5.654 -4.579 1.00 97.00 73 VAL A O 1
ATOM 526 N N . GLY A 1 74 ? 7.280 3.850 -3.398 1.00 94.69 74 GLY A N 1
ATOM 527 C CA . GLY A 1 74 ? 8.671 3.872 -3.851 1.00 94.69 74 GLY A CA 1
ATOM 528 C C . GLY A 1 74 ? 9.333 2.498 -3.825 1.00 94.69 74 GLY A C 1
ATOM 529 O O . GLY A 1 74 ? 9.117 1.733 -2.892 1.00 94.69 74 GLY A O 1
ATOM 530 N N . GLY A 1 75 ? 10.154 2.162 -4.820 1.00 92.94 75 GLY A N 1
ATOM 531 C CA . GLY A 1 75 ? 10.901 0.899 -4.829 1.00 92.94 75 GLY A CA 1
ATOM 532 C C . GLY A 1 75 ? 11.213 0.388 -6.230 1.00 92.94 75 GLY A C 1
ATOM 533 O O . GLY A 1 75 ? 11.557 1.161 -7.117 1.00 92.94 75 GLY A O 1
ATOM 534 N N . SER A 1 76 ? 11.094 -0.921 -6.425 1.00 90.81 76 SER A N 1
ATOM 535 C CA . SER A 1 76 ? 11.275 -1.584 -7.722 1.00 90.81 76 SER A CA 1
ATOM 536 C C . SER A 1 76 ? 9.931 -2.004 -8.329 1.00 90.81 76 SER A C 1
ATOM 538 O O . SER A 1 76 ? 8.869 -1.858 -7.719 1.00 90.81 76 SER A O 1
ATOM 540 N N . THR A 1 77 ? 9.950 -2.570 -9.533 1.00 88.31 77 THR A N 1
ATOM 541 C CA . THR A 1 77 ? 8.747 -3.126 -10.175 1.00 88.31 77 THR A CA 1
ATOM 542 C C . THR A 1 77 ? 8.167 -4.339 -9.435 1.00 88.31 77 THR A C 1
ATOM 544 O O . THR A 1 77 ? 6.968 -4.588 -9.544 1.00 88.31 77 THR A O 1
ATOM 547 N N . LEU A 1 78 ? 8.985 -5.066 -8.662 1.00 88.19 78 LEU A N 1
ATOM 548 C CA . LEU A 1 78 ? 8.575 -6.275 -7.933 1.00 88.19 78 LEU A CA 1
ATOM 549 C C . LEU A 1 78 ? 8.179 -6.008 -6.479 1.00 88.19 78 LEU A C 1
ATOM 551 O O . LEU A 1 78 ? 7.276 -6.664 -5.965 1.00 88.19 78 LEU A O 1
ATOM 555 N N . VAL A 1 79 ? 8.862 -5.075 -5.814 1.00 93.06 79 VAL A N 1
ATOM 556 C CA . VAL A 1 79 ? 8.638 -4.762 -4.397 1.00 93.06 79 VAL A CA 1
ATOM 557 C C . VAL A 1 79 ? 8.677 -3.255 -4.203 1.00 93.06 79 VAL A C 1
ATOM 559 O O . VAL A 1 79 ? 9.675 -2.608 -4.538 1.00 93.06 79 VAL A O 1
ATOM 562 N N . GLN A 1 80 ? 7.598 -2.711 -3.647 1.00 95.88 80 GLN A N 1
ATOM 563 C CA . GLN A 1 80 ? 7.433 -1.287 -3.358 1.00 95.88 80 GLN A CA 1
ATOM 564 C C . GLN A 1 80 ? 7.195 -1.082 -1.872 1.00 95.88 80 GLN A C 1
ATOM 566 O O . GLN A 1 80 ? 6.374 -1.769 -1.279 1.00 95.88 80 GLN A O 1
ATOM 571 N N . GLY A 1 81 ? 7.891 -0.125 -1.278 1.00 97.06 81 GLY A N 1
ATOM 572 C CA . GLY A 1 81 ? 7.513 0.447 0.002 1.00 97.06 81 GLY A CA 1
ATOM 573 C C . GLY A 1 81 ? 6.385 1.456 -0.181 1.00 97.06 81 GLY A C 1
ATOM 574 O O . GLY A 1 81 ? 6.321 2.173 -1.184 1.00 97.06 81 GLY A O 1
ATOM 575 N N . GLU A 1 82 ? 5.508 1.521 0.810 1.00 97.50 82 GLU A N 1
ATOM 576 C CA . GLU A 1 82 ? 4.420 2.484 0.879 1.00 97.50 82 GLU A CA 1
ATOM 577 C C . GLU A 1 82 ? 4.426 3.166 2.242 1.00 97.50 82 GLU A C 1
ATOM 579 O O . GLU A 1 82 ? 4.601 2.508 3.268 1.00 97.50 82 GLU A O 1
ATOM 584 N N . ALA A 1 83 ? 4.223 4.480 2.267 1.00 97.94 83 ALA A N 1
ATOM 585 C CA . ALA A 1 83 ? 4.089 5.231 3.509 1.00 97.94 83 ALA A CA 1
ATOM 586 C C . ALA A 1 83 ? 3.245 6.488 3.310 1.00 97.94 83 ALA A C 1
ATOM 588 O O . ALA A 1 83 ? 3.335 7.148 2.276 1.00 97.94 83 ALA A O 1
ATOM 589 N N . GLY A 1 84 ? 2.447 6.854 4.305 1.00 97.25 84 GLY A N 1
ATOM 590 C CA . GLY A 1 84 ? 1.669 8.083 4.258 1.00 97.25 84 GLY A CA 1
ATOM 591 C C . GLY A 1 84 ? 0.693 8.228 5.412 1.00 97.25 84 GLY A C 1
ATOM 592 O O . GLY A 1 84 ? 0.933 7.744 6.520 1.00 97.25 84 GLY A O 1
ATOM 593 N N . PHE A 1 85 ? -0.401 8.928 5.148 1.00 97.44 85 PHE A N 1
ATOM 594 C CA . PHE A 1 85 ? -1.375 9.334 6.152 1.00 97.44 85 PHE A CA 1
ATOM 595 C C . PHE A 1 85 ? -2.800 9.068 5.677 1.00 97.44 85 PHE A C 1
ATOM 597 O O . PHE A 1 85 ? -3.069 8.874 4.495 1.00 97.44 85 PHE A O 1
ATOM 604 N N . GLY A 1 86 ? -3.736 9.061 6.610 1.00 96.12 86 GLY A N 1
ATOM 605 C CA . GLY A 1 86 ? -5.139 8.843 6.331 1.00 96.12 86 GLY A CA 1
ATOM 606 C C . GLY A 1 86 ? -6.033 9.320 7.459 1.00 96.12 86 GLY A C 1
ATOM 607 O O . GLY A 1 86 ? -5.571 9.863 8.466 1.00 96.12 86 GLY A O 1
ATOM 608 N N . ILE A 1 87 ? -7.321 9.074 7.288 1.00 95.00 87 ILE A N 1
ATOM 609 C CA . ILE A 1 87 ? -8.350 9.342 8.280 1.00 95.00 87 ILE A CA 1
ATOM 610 C C . ILE A 1 87 ? -9.293 8.147 8.368 1.00 95.00 87 ILE A C 1
ATOM 612 O O . ILE A 1 87 ? -9.749 7.608 7.358 1.00 95.00 87 ILE A O 1
ATOM 616 N N . ASP A 1 88 ? -9.576 7.731 9.594 1.00 92.38 88 ASP A N 1
ATOM 617 C CA . ASP A 1 88 ? -10.698 6.858 9.887 1.00 92.38 88 ASP A CA 1
ATOM 618 C C . ASP A 1 88 ? -11.940 7.740 10.002 1.00 92.38 88 ASP A C 1
ATOM 620 O O . ASP A 1 88 ? -12.075 8.512 10.954 1.00 92.38 88 ASP A O 1
ATOM 624 N N . THR A 1 89 ? -12.828 7.658 9.013 1.00 92.69 89 THR A N 1
ATOM 625 C CA . THR A 1 89 ? -14.031 8.501 8.972 1.00 92.69 89 THR A CA 1
ATOM 626 C C . THR A 1 89 ? -15.067 8.104 10.022 1.00 92.69 89 THR A C 1
ATOM 628 O O . THR A 1 89 ? -15.914 8.927 10.360 1.00 92.69 89 THR A O 1
ATOM 631 N N . ALA A 1 90 ? -14.986 6.897 10.599 1.00 89.31 90 ALA A N 1
ATOM 632 C CA . ALA A 1 90 ? -15.893 6.469 11.664 1.00 89.31 90 ALA A CA 1
ATOM 633 C C . ALA A 1 90 ? -15.618 7.230 12.964 1.00 89.31 90 ALA A C 1
ATOM 635 O O . ALA A 1 90 ? -16.535 7.618 13.685 1.00 89.31 90 ALA A O 1
ATOM 636 N N . THR A 1 91 ? -14.335 7.443 13.261 1.00 89.50 91 THR A N 1
ATOM 637 C CA . THR A 1 91 ? -13.869 8.070 14.503 1.00 89.50 91 THR A CA 1
ATOM 638 C C . THR A 1 91 ? -13.274 9.461 14.288 1.00 89.50 91 THR A C 1
ATOM 640 O O . THR A 1 91 ? -12.749 10.050 15.237 1.00 89.50 91 THR A O 1
ATOM 643 N N . MET A 1 92 ? -13.299 9.965 13.048 1.00 91.69 92 MET A N 1
ATOM 644 C CA . MET A 1 92 ? -12.627 11.192 12.595 1.00 91.69 92 MET A CA 1
ATOM 645 C C . MET A 1 92 ? -11.174 11.288 13.084 1.00 91.69 92 MET A C 1
ATOM 647 O O . MET A 1 92 ? -10.677 12.363 13.419 1.00 91.69 92 MET A O 1
ATOM 651 N N . SER A 1 93 ? -10.495 10.142 13.176 1.00 92.88 93 SER A N 1
ATOM 652 C CA . SER A 1 93 ? -9.157 10.058 13.757 1.00 92.88 93 SER A CA 1
ATOM 653 C C . SER A 1 93 ? -8.102 9.967 12.658 1.00 92.88 93 SER A C 1
ATOM 655 O O . SER A 1 93 ? -8.229 9.124 11.766 1.00 92.88 93 SER A O 1
ATOM 657 N N . PRO A 1 94 ? -7.043 10.793 12.709 1.00 95.38 94 PRO A N 1
ATOM 658 C CA . PRO A 1 94 ? -5.932 10.657 11.784 1.00 95.38 94 PRO A CA 1
ATOM 659 C C . PRO A 1 94 ? -5.199 9.334 12.024 1.00 95.38 94 PRO A C 1
ATOM 661 O O . PRO A 1 94 ? -5.143 8.819 13.148 1.00 95.38 94 PRO A O 1
ATOM 664 N N . LEU A 1 95 ? -4.605 8.803 10.964 1.00 94.75 95 LEU A N 1
ATOM 665 C CA . LEU A 1 95 ? -3.751 7.623 11.001 1.00 94.75 95 LEU A CA 1
ATOM 666 C C . LEU A 1 95 ? -2.539 7.817 10.096 1.00 94.75 95 LEU A C 1
ATOM 668 O O . LEU A 1 95 ? -2.602 8.488 9.070 1.00 94.75 95 LEU A O 1
ATOM 672 N N . PHE A 1 96 ? -1.444 7.182 10.469 1.00 96.69 96 PHE A N 1
ATOM 673 C CA . PHE A 1 96 ? -0.301 6.948 9.604 1.00 96.69 96 PHE A CA 1
ATOM 674 C C . PHE A 1 96 ? -0.389 5.531 9.070 1.00 96.69 96 PHE A C 1
ATOM 676 O O . PHE A 1 96 ? -0.906 4.644 9.744 1.00 96.69 96 PHE A O 1
ATOM 683 N N . ALA A 1 97 ? 0.105 5.295 7.868 1.00 96.31 97 ALA A N 1
ATOM 684 C CA . ALA A 1 97 ? 0.171 3.953 7.321 1.00 96.31 97 ALA A CA 1
ATOM 685 C C . ALA A 1 97 ? 1.528 3.725 6.674 1.00 96.31 97 ALA A C 1
ATOM 687 O O . ALA A 1 97 ? 2.089 4.626 6.054 1.00 96.31 97 ALA A O 1
ATOM 688 N N . GLY A 1 98 ? 2.038 2.513 6.835 1.00 96.81 98 GLY A N 1
ATOM 689 C CA . GLY A 1 98 ? 3.275 2.059 6.218 1.00 96.81 98 GLY A CA 1
ATOM 690 C C . GLY A 1 98 ? 3.153 0.601 5.810 1.00 96.81 98 GLY A C 1
ATOM 691 O O . GLY A 1 98 ? 2.405 -0.155 6.434 1.00 96.81 98 GLY A O 1
ATOM 692 N N . GLY A 1 99 ? 3.858 0.198 4.761 1.00 96.94 99 GLY A N 1
ATOM 693 C CA . GLY A 1 99 ? 3.799 -1.171 4.277 1.00 96.94 99 GLY A CA 1
ATOM 694 C C . GLY A 1 99 ? 4.694 -1.459 3.086 1.00 96.94 99 GLY A C 1
ATOM 695 O O . GLY A 1 99 ? 5.504 -0.636 2.660 1.00 96.94 99 GLY A O 1
ATOM 696 N N . ILE A 1 100 ? 4.521 -2.665 2.569 1.00 97.19 100 ILE A N 1
ATOM 697 C CA . ILE A 1 100 ? 5.143 -3.183 1.361 1.00 97.19 100 ILE A CA 1
ATOM 698 C C . ILE A 1 100 ? 4.055 -3.708 0.421 1.00 97.19 100 ILE A C 1
ATOM 700 O O . ILE A 1 100 ? 3.117 -4.383 0.847 1.00 97.19 100 ILE A O 1
ATOM 704 N N . GLN A 1 101 ? 4.186 -3.402 -0.863 1.00 96.38 101 GLN A N 1
ATOM 705 C CA . GLN A 1 101 ? 3.288 -3.807 -1.935 1.00 96.38 101 GLN A CA 1
ATOM 706 C C . GLN A 1 101 ? 4.051 -4.679 -2.937 1.00 96.38 101 GLN A C 1
ATOM 708 O O . GLN A 1 101 ? 5.102 -4.301 -3.460 1.00 96.38 101 GLN A O 1
ATOM 713 N N . PHE A 1 102 ? 3.467 -5.840 -3.211 1.00 95.38 102 PHE A N 1
ATOM 714 C CA . PHE A 1 102 ? 3.842 -6.802 -4.240 1.00 95.38 102 PHE A CA 1
ATOM 715 C C . PHE A 1 102 ? 2.767 -6.817 -5.337 1.00 95.38 102 PHE A C 1
ATOM 717 O O . PHE A 1 102 ? 1.687 -6.245 -5.157 1.00 95.38 102 PHE A O 1
ATOM 724 N N . PRO A 1 103 ? 2.994 -7.484 -6.477 1.00 94.00 103 PRO A N 1
ATOM 725 C CA . PRO A 1 103 ? 1.909 -7.792 -7.394 1.00 94.00 103 PRO A CA 1
ATOM 726 C C . PRO A 1 103 ? 0.815 -8.584 -6.668 1.00 94.00 103 PRO A C 1
ATOM 728 O O . PRO A 1 103 ? 1.083 -9.624 -6.069 1.00 94.00 103 PRO A O 1
ATOM 731 N N . TYR A 1 104 ? -0.409 -8.069 -6.724 1.00 94.44 104 TYR A N 1
ATOM 732 C CA . TYR A 1 104 ? -1.633 -8.657 -6.177 1.00 94.44 104 TYR A CA 1
ATOM 733 C C . TYR A 1 104 ? -1.764 -8.749 -4.650 1.00 94.44 104 TYR A C 1
ATOM 735 O O . TYR A 1 104 ? -2.793 -9.214 -4.153 1.00 94.44 104 TYR A O 1
ATOM 743 N N . ALA A 1 105 ? -0.764 -8.302 -3.891 1.00 96.50 105 ALA A N 1
ATOM 744 C CA . ALA A 1 105 ? -0.793 -8.368 -2.435 1.00 96.50 105 ALA A CA 1
ATOM 745 C C . ALA A 1 105 ? -0.025 -7.217 -1.779 1.00 96.50 105 ALA A C 1
ATOM 747 O O . ALA A 1 105 ? 0.977 -6.738 -2.308 1.00 96.50 105 ALA A O 1
ATOM 748 N N . SER A 1 106 ? -0.445 -6.807 -0.588 1.00 96.31 106 SER A N 1
ATOM 749 C CA . SER A 1 106 ? 0.319 -5.903 0.267 1.00 96.31 106 SER A CA 1
ATOM 750 C C . SER A 1 106 ? 0.189 -6.243 1.741 1.00 96.31 106 SER A C 1
ATOM 752 O O . SER A 1 106 ? -0.756 -6.889 2.192 1.00 96.31 106 SER A O 1
ATOM 754 N N . PHE A 1 107 ? 1.191 -5.812 2.494 1.00 96.94 107 PHE A N 1
ATOM 755 C CA . PHE A 1 107 ? 1.306 -6.038 3.925 1.00 96.94 107 PHE A CA 1
ATOM 756 C C . PHE A 1 107 ? 1.735 -4.734 4.572 1.00 96.94 107 PHE A C 1
ATOM 758 O O . PHE A 1 107 ? 2.612 -4.043 4.057 1.00 96.94 107 PHE A O 1
ATOM 765 N N . GLY A 1 108 ? 1.148 -4.382 5.705 1.00 96.25 108 GLY A N 1
ATOM 766 C CA . GLY A 1 108 ? 1.503 -3.136 6.365 1.00 96.25 108 GLY A CA 1
ATOM 767 C C . GLY A 1 108 ? 0.871 -2.984 7.729 1.00 96.25 108 GLY A C 1
ATOM 768 O O . GLY A 1 108 ? 0.337 -3.933 8.297 1.00 96.25 108 GLY A O 1
ATOM 769 N N . ALA A 1 109 ? 0.933 -1.771 8.254 1.00 95.38 109 ALA A N 1
ATOM 770 C CA . ALA A 1 109 ? 0.249 -1.394 9.474 1.00 95.38 109 ALA A CA 1
ATOM 771 C C . ALA A 1 109 ? -0.298 0.029 9.371 1.00 95.38 109 ALA A C 1
ATOM 773 O O . ALA A 1 109 ? 0.323 0.906 8.765 1.00 95.38 109 ALA A O 1
ATOM 774 N N . ASN A 1 110 ? -1.457 0.250 9.986 1.00 93.56 110 ASN A N 1
ATOM 775 C CA . ASN A 1 110 ? -1.978 1.582 10.263 1.00 93.56 110 ASN A CA 1
ATOM 776 C C . ASN A 1 110 ? -1.681 1.920 11.730 1.00 93.56 110 ASN A C 1
ATOM 778 O O . ASN A 1 110 ? -1.943 1.112 12.618 1.00 93.56 110 ASN A O 1
ATOM 782 N N . ILE A 1 111 ? -1.135 3.101 11.988 1.00 93.44 111 ILE A N 1
ATOM 783 C CA . ILE A 1 111 ? -0.726 3.584 13.304 1.00 93.44 111 ILE A CA 1
ATOM 784 C C . ILE A 1 111 ? -1.558 4.822 13.622 1.00 93.44 111 ILE A C 1
ATOM 786 O O . ILE A 1 111 ? -1.485 5.833 12.924 1.00 93.44 111 ILE A O 1
ATOM 790 N N . SER A 1 112 ? -2.350 4.759 14.684 1.00 91.94 112 SER A N 1
ATOM 791 C CA . SER A 1 112 ? -3.075 5.920 15.189 1.00 91.94 112 SER A CA 1
ATOM 792 C C . SER A 1 112 ? -2.208 6.694 16.188 1.00 91.94 112 SER A C 1
ATOM 794 O O . SER A 1 112 ? -1.573 6.069 17.040 1.00 91.94 112 SER A O 1
ATOM 796 N N . PRO A 1 113 ? -2.252 8.041 16.201 1.00 89.31 113 PRO A N 1
ATOM 797 C CA . PRO A 1 113 ? -1.651 8.851 17.267 1.00 89.31 113 PRO A CA 1
ATOM 798 C C . PRO A 1 113 ? -2.171 8.513 18.671 1.00 89.31 113 PRO A C 1
ATOM 800 O O . PRO A 1 113 ? -1.533 8.847 19.662 1.00 89.31 113 PRO A O 1
ATOM 803 N N . LYS A 1 114 ? -3.313 7.820 18.766 1.00 87.44 114 LYS A N 1
ATOM 804 C CA . LYS A 1 114 ? -3.877 7.296 20.019 1.00 87.44 114 LYS A CA 1
ATOM 805 C C . LYS A 1 114 ? -3.167 6.028 20.530 1.00 87.44 114 LYS A C 1
ATOM 807 O O . LYS A 1 114 ? -3.618 5.440 21.506 1.00 87.44 114 LYS A O 1
ATOM 812 N N . GLY A 1 115 ? -2.087 5.589 19.876 1.00 83.62 115 GLY A N 1
ATOM 813 C CA . GLY A 1 115 ? -1.262 4.448 20.295 1.00 83.62 115 GLY A CA 1
ATOM 814 C C . GLY A 1 115 ? -1.732 3.084 19.782 1.00 83.62 115 GLY A C 1
ATOM 815 O O . GLY A 1 115 ? -1.181 2.061 20.177 1.00 83.62 115 GLY A O 1
ATOM 816 N N . TYR A 1 116 ? -2.734 3.046 18.901 1.00 85.69 116 TYR A N 1
ATOM 817 C CA . TYR A 1 116 ? -3.219 1.801 18.306 1.00 85.69 116 TYR A CA 1
ATOM 818 C C . TYR A 1 116 ? -2.449 1.463 17.026 1.00 85.69 116 TYR A C 1
ATOM 820 O O . TYR A 1 116 ? -2.311 2.313 16.145 1.00 85.69 116 TYR A O 1
ATOM 828 N N . ILE A 1 117 ? -1.983 0.217 16.917 1.00 90.81 117 ILE A N 1
ATOM 829 C CA . ILE A 1 117 ? -1.342 -0.330 15.718 1.00 90.81 117 ILE A CA 1
ATOM 830 C C . ILE A 1 117 ? -2.245 -1.432 15.166 1.00 90.81 117 ILE A C 1
ATOM 832 O O . ILE A 1 117 ? -2.550 -2.395 15.865 1.00 90.81 117 ILE A O 1
ATOM 836 N N . ALA A 1 118 ? -2.641 -1.293 13.905 1.00 91.69 118 ALA A N 1
ATOM 837 C CA . ALA A 1 118 ? -3.454 -2.253 13.170 1.00 91.69 118 ALA A CA 1
ATOM 838 C C . ALA A 1 118 ? -2.633 -2.832 12.012 1.00 91.69 118 ALA A C 1
ATOM 840 O O . ALA A 1 118 ? -2.593 -2.220 10.936 1.00 91.69 118 ALA A O 1
ATOM 841 N N . PRO A 1 119 ? -1.949 -3.974 12.202 1.00 94.50 119 PRO A N 1
ATOM 842 C CA . PRO A 1 119 ? -1.320 -4.676 11.097 1.00 94.50 119 PRO A CA 1
ATOM 843 C C . PRO A 1 119 ? -2.393 -5.146 10.116 1.00 94.50 119 PRO A C 1
ATOM 845 O O . PRO A 1 119 ? -3.506 -5.479 10.522 1.00 94.50 119 PRO A O 1
ATOM 848 N N . TYR A 1 120 ? -2.068 -5.223 8.833 1.00 94.25 120 TYR A N 1
ATOM 849 C CA . TYR A 1 120 ? -2.984 -5.722 7.820 1.00 94.25 120 TYR A CA 1
ATOM 850 C C . TYR A 1 120 ? -2.277 -6.497 6.716 1.00 94.25 120 TYR A C 1
ATOM 852 O O . TYR A 1 120 ? -1.101 -6.280 6.414 1.00 94.25 120 TYR A O 1
ATOM 860 N N . VAL A 1 121 ? -3.053 -7.376 6.092 1.00 96.31 121 VAL A N 1
ATOM 861 C CA . VAL A 1 121 ? -2.761 -7.987 4.797 1.00 96.31 121 VAL A CA 1
ATOM 862 C C . VAL A 1 121 ? -3.867 -7.605 3.827 1.00 96.31 121 VAL A C 1
ATOM 864 O O . VAL A 1 121 ? -5.040 -7.558 4.196 1.00 96.31 121 VAL A O 1
ATOM 867 N N . GLU A 1 122 ? -3.505 -7.311 2.592 1.00 96.00 122 GLU A N 1
ATOM 868 C CA . GLU A 1 122 ? -4.432 -6.961 1.530 1.00 96.00 122 GLU A CA 1
ATOM 869 C C . GLU A 1 122 ? -4.127 -7.793 0.289 1.00 96.00 122 GLU A C 1
ATOM 871 O O . GLU A 1 122 ? -2.977 -7.922 -0.117 1.00 96.00 122 GLU A O 1
ATOM 876 N N . LEU A 1 123 ? -5.170 -8.347 -0.316 1.00 96.94 123 LEU A N 1
ATOM 877 C CA . LEU A 1 123 ? -5.132 -8.919 -1.655 1.00 96.94 123 LEU A CA 1
ATOM 878 C C . LEU A 1 123 ? -5.802 -7.922 -2.590 1.00 96.94 123 LEU A C 1
ATOM 880 O O . LEU A 1 123 ? -6.933 -7.514 -2.330 1.00 96.94 123 LEU A O 1
ATOM 884 N N . ASN A 1 124 ? -5.134 -7.508 -3.659 1.00 95.56 124 ASN A N 1
ATOM 885 C CA . ASN A 1 124 ? -5.648 -6.480 -4.560 1.00 95.56 124 ASN A CA 1
ATOM 886 C C . ASN A 1 124 ? -5.419 -6.823 -6.033 1.00 95.56 124 ASN A C 1
ATOM 888 O O . ASN A 1 124 ? -4.643 -7.703 -6.379 1.00 95.56 124 ASN A O 1
ATOM 892 N N . ALA A 1 125 ? -6.123 -6.130 -6.924 1.00 93.56 125 ALA A N 1
ATOM 893 C CA . ALA A 1 125 ? -5.990 -6.310 -8.369 1.00 93.56 125 ALA A CA 1
ATOM 894 C C . ALA A 1 125 ? -4.806 -5.528 -8.979 1.00 93.56 125 ALA A C 1
ATOM 896 O O . ALA A 1 125 ? -4.733 -5.378 -10.198 1.00 93.56 125 ALA A O 1
ATOM 897 N N . LEU A 1 126 ? -3.892 -4.989 -8.160 1.00 90.38 126 LEU A N 1
ATOM 898 C CA . LEU A 1 126 ? -2.757 -4.213 -8.659 1.00 90.38 126 LEU A CA 1
ATOM 899 C C . LEU A 1 126 ? -1.690 -5.137 -9.245 1.00 90.38 126 LEU A C 1
ATOM 901 O O . LEU A 1 126 ? -1.080 -5.941 -8.539 1.00 90.38 126 LEU A O 1
ATOM 905 N N . SER A 1 127 ? -1.408 -4.961 -10.533 1.00 90.19 127 SER A N 1
ATOM 906 C CA . SER A 1 127 ? -0.275 -5.607 -11.193 1.00 90.19 127 SER A CA 1
ATOM 907 C C . SER A 1 127 ? 1.047 -4.913 -10.839 1.00 90.19 127 SER A C 1
ATOM 909 O O . SER A 1 127 ? 1.073 -3.817 -10.266 1.00 90.19 127 SER A O 1
ATOM 911 N N . ALA A 1 128 ? 2.169 -5.513 -11.238 1.00 86.12 128 ALA A N 1
ATOM 912 C CA . ALA A 1 128 ? 3.438 -4.789 -11.289 1.00 86.12 128 ALA A CA 1
ATOM 913 C C . ALA A 1 128 ? 3.297 -3.532 -12.181 1.00 86.12 128 ALA A C 1
ATOM 915 O O . ALA A 1 128 ? 2.565 -3.586 -13.181 1.00 86.12 128 ALA A O 1
ATOM 916 N N . PRO A 1 129 ? 3.961 -2.406 -11.850 1.00 84.12 129 PRO A N 1
ATOM 917 C CA . PRO A 1 129 ? 4.057 -1.274 -12.762 1.00 84.12 129 PRO A CA 1
ATOM 918 C C . PRO A 1 129 ? 4.754 -1.684 -14.059 1.00 84.12 129 PRO A C 1
ATOM 920 O O . PRO A 1 129 ? 5.609 -2.577 -14.035 1.00 84.12 129 PRO A O 1
ATOM 923 N N . PRO A 1 130 ? 4.445 -1.014 -15.179 1.00 79.31 130 PRO A N 1
ATOM 924 C CA . PRO A 1 130 ? 5.152 -1.266 -16.420 1.00 79.31 130 PRO A CA 1
ATOM 925 C C . PRO A 1 130 ? 6.640 -0.963 -16.237 1.00 79.31 130 PRO A C 1
ATOM 927 O O . PRO A 1 130 ? 7.019 0.064 -15.666 1.00 79.31 130 PRO A O 1
ATOM 930 N N . SER A 1 131 ? 7.484 -1.864 -16.731 1.00 73.94 131 SER A N 1
ATOM 931 C CA . SER A 1 131 ? 8.897 -1.580 -16.948 1.00 73.94 131 SER A CA 1
ATOM 932 C C . SER A 1 131 ? 9.025 -0.596 -18.104 1.00 73.94 131 SER A C 1
ATOM 934 O O . SER A 1 131 ? 8.392 -0.784 -19.146 1.00 73.94 131 SER A O 1
ATOM 936 N N . SER A 1 132 ? 9.872 0.418 -17.961 1.00 63.19 132 SER A N 1
ATOM 937 C CA . SER A 1 132 ? 10.339 1.172 -19.119 1.00 63.19 132 SER A CA 1
ATOM 938 C C . SER A 1 132 ? 11.087 0.214 -20.043 1.00 63.19 132 SER A C 1
ATOM 940 O O . SER A 1 132 ? 12.174 -0.258 -19.709 1.00 63.19 132 SER A O 1
ATOM 942 N N . GLY A 1 133 ? 10.492 -0.121 -21.185 1.00 50.00 133 GLY A N 1
ATOM 943 C CA . GLY A 1 133 ? 11.257 -0.733 -22.261 1.00 50.00 133 GLY A CA 1
ATOM 944 C C . GLY A 1 133 ? 12.328 0.254 -22.714 1.00 50.00 133 GLY A C 1
ATOM 945 O O . GLY A 1 133 ? 12.077 1.463 -22.751 1.00 50.00 133 GLY A O 1
ATOM 946 N N . ASN A 1 134 ? 13.513 -0.242 -23.074 1.00 45.41 134 ASN A N 1
ATOM 947 C CA . ASN A 1 134 ? 14.405 0.533 -23.928 1.00 45.41 134 ASN A CA 1
ATOM 948 C C . ASN A 1 134 ? 13.566 0.950 -25.140 1.00 45.41 134 ASN A C 1
ATOM 950 O O . ASN A 1 134 ? 12.981 0.088 -25.803 1.00 45.41 134 ASN A O 1
ATOM 954 N N . GLY A 1 135 ? 13.410 2.261 -25.356 1.00 46.16 135 GLY A N 1
ATOM 955 C CA . GLY A 1 135 ? 12.653 2.772 -26.493 1.00 46.16 135 GLY A CA 1
ATOM 956 C C . GLY A 1 135 ? 13.128 2.064 -27.757 1.00 46.16 135 GLY A C 1
ATOM 957 O O . GLY A 1 135 ? 14.326 1.806 -27.893 1.00 46.16 135 GLY A O 1
ATOM 958 N N . ALA A 1 136 ? 12.197 1.690 -28.639 1.00 45.31 136 ALA A N 1
ATOM 959 C CA . ALA A 1 136 ? 12.562 1.102 -29.918 1.00 45.31 136 ALA A CA 1
ATOM 960 C C . ALA A 1 136 ? 13.639 1.992 -30.546 1.00 45.31 136 ALA A C 1
ATOM 962 O O . ALA A 1 136 ? 13.415 3.189 -30.715 1.00 45.31 136 ALA A O 1
ATOM 963 N N . ALA A 1 137 ? 14.823 1.431 -30.809 1.00 49.97 137 ALA A N 1
ATOM 964 C CA . ALA A 1 137 ? 15.836 2.143 -31.567 1.00 49.97 137 ALA A CA 1
ATOM 965 C C . ALA A 1 137 ? 15.163 2.593 -32.864 1.00 49.97 137 ALA A C 1
ATOM 967 O O . ALA A 1 137 ? 14.656 1.753 -33.599 1.00 49.97 137 ALA A O 1
ATOM 968 N N . THR A 1 138 ? 15.069 3.897 -33.093 1.00 48.44 138 THR A N 1
ATOM 969 C CA . THR A 1 138 ? 14.534 4.471 -34.327 1.00 48.44 138 THR A CA 1
ATOM 970 C C . THR A 1 138 ? 15.702 5.059 -35.090 1.00 48.44 138 THR A C 1
ATOM 972 O O . THR A 1 138 ? 16.462 5.843 -34.520 1.00 48.44 138 THR A O 1
ATOM 975 N N . CYS A 1 139 ? 15.869 4.675 -36.353 1.00 53.91 139 CYS A N 1
ATOM 976 C CA . CYS A 1 139 ? 16.872 5.319 -37.189 1.00 53.91 139 CYS A CA 1
ATOM 977 C C . CYS A 1 139 ? 16.440 6.761 -37.510 1.00 53.91 139 CYS A C 1
ATOM 979 O O . CYS A 1 139 ? 15.235 7.034 -37.554 1.00 53.91 139 CYS A O 1
ATOM 981 N N . PRO A 1 140 ? 17.399 7.681 -37.710 1.00 57.16 140 PRO A N 1
ATOM 982 C CA . PRO A 1 140 ? 17.123 9.006 -38.253 1.00 57.16 140 PRO A CA 1
ATOM 983 C C . PRO A 1 140 ? 16.263 8.907 -39.521 1.00 57.16 140 PRO A C 1
ATOM 985 O O . PRO A 1 140 ? 16.485 8.036 -40.355 1.00 57.16 140 PRO A O 1
ATOM 988 N N . SER A 1 141 ? 15.258 9.771 -39.655 1.00 55.22 141 SER A N 1
ATOM 989 C CA . SER A 1 141 ? 14.347 9.786 -40.810 1.00 55.22 141 SER A CA 1
ATOM 990 C C . SER A 1 141 ? 14.874 10.616 -41.986 1.00 55.22 141 SER A C 1
ATOM 992 O O . SER A 1 141 ? 14.126 10.896 -42.919 1.00 55.22 141 SER A O 1
ATOM 994 N N . ASP A 1 142 ? 16.116 11.095 -41.907 1.00 53.03 142 ASP A N 1
ATOM 995 C CA . ASP A 1 142 ? 16.756 11.943 -42.915 1.00 53.03 142 ASP A CA 1
ATOM 996 C C . ASP A 1 142 ? 17.354 11.144 -44.087 1.00 53.03 142 ASP A C 1
ATOM 998 O O . ASP A 1 142 ? 17.615 11.727 -45.139 1.00 53.03 142 ASP A O 1
ATOM 1002 N N . HIS A 1 143 ? 17.480 9.818 -43.958 1.00 56.75 143 HIS A N 1
ATOM 1003 C CA . HIS A 1 143 ? 17.789 8.904 -45.063 1.00 56.75 143 HIS A CA 1
ATOM 1004 C C . HIS A 1 143 ? 17.036 7.562 -44.939 1.00 56.75 143 HIS A C 1
ATOM 1006 O O . HIS A 1 143 ? 16.474 7.249 -43.888 1.00 56.75 143 HIS A O 1
ATOM 1012 N N . ASP A 1 144 ? 17.056 6.751 -46.007 1.00 57.53 144 ASP A N 1
ATOM 1013 C CA . ASP A 1 144 ? 16.510 5.382 -46.052 1.00 57.53 144 ASP A CA 1
ATOM 1014 C C . ASP A 1 144 ? 17.365 4.406 -45.222 1.00 57.53 144 ASP A C 1
ATOM 1016 O O . ASP A 1 144 ? 18.070 3.531 -45.734 1.00 57.53 144 ASP A O 1
ATOM 1020 N N . TYR A 1 145 ? 17.329 4.568 -43.904 1.00 55.88 145 TYR A N 1
ATOM 1021 C CA . TYR A 1 145 ? 17.937 3.634 -42.970 1.00 55.88 145 TYR A CA 1
ATOM 1022 C C . TYR A 1 145 ? 16.933 2.557 -42.566 1.00 55.88 145 TYR A C 1
ATOM 1024 O O . TYR A 1 145 ? 15.803 2.849 -42.171 1.00 55.88 145 TYR A O 1
ATOM 1032 N N . GLN A 1 146 ? 17.368 1.300 -42.587 1.00 54.41 146 GLN A N 1
ATOM 1033 C CA . GLN A 1 146 ? 16.609 0.186 -42.027 1.00 54.41 146 GLN A CA 1
ATOM 1034 C C . GLN A 1 146 ? 17.263 -0.314 -40.739 1.00 54.41 146 GLN A C 1
ATOM 1036 O O . GLN A 1 146 ? 18.484 -0.453 -40.645 1.00 54.41 146 GLN A O 1
ATOM 1041 N N . LEU A 1 147 ? 16.429 -0.602 -39.736 1.00 53.72 147 LEU A N 1
ATOM 1042 C CA . LEU A 1 147 ? 16.848 -1.332 -38.543 1.00 53.72 147 LEU A CA 1
ATOM 1043 C C . LEU A 1 147 ? 17.040 -2.789 -38.922 1.00 53.72 147 LEU A C 1
ATOM 1045 O O . LEU A 1 147 ? 16.067 -3.481 -39.228 1.00 53.72 147 LEU A O 1
ATOM 1049 N N . VAL A 1 148 ? 18.273 -3.265 -38.842 1.00 56.03 148 VAL A N 1
ATOM 1050 C CA . VAL A 1 148 ? 18.565 -4.678 -39.060 1.00 56.03 148 VAL A CA 1
ATOM 1051 C C . VAL A 1 148 ? 19.005 -5.299 -37.743 1.00 56.03 148 VAL A C 1
ATOM 1053 O O . VAL A 1 148 ? 19.736 -4.695 -36.953 1.00 56.03 148 VAL A O 1
ATOM 1056 N N . ALA A 1 149 ? 18.490 -6.498 -37.470 1.00 49.69 149 ALA A N 1
ATOM 1057 C CA . ALA A 1 149 ? 18.939 -7.298 -36.344 1.00 49.69 149 ALA A CA 1
ATOM 1058 C C . ALA A 1 149 ? 20.373 -7.760 -36.610 1.00 49.69 149 ALA A C 1
ATOM 1060 O O . ALA A 1 149 ? 20.676 -8.292 -37.677 1.00 49.69 149 ALA A O 1
ATOM 1061 N N . VAL A 1 150 ? 21.245 -7.555 -35.634 1.00 54.09 150 VAL A N 1
ATOM 1062 C CA . VAL A 1 150 ? 22.663 -7.865 -35.722 1.00 54.09 150 VAL A CA 1
ATOM 1063 C C . VAL A 1 150 ? 22.979 -8.946 -34.698 1.00 54.09 150 VAL A C 1
ATOM 1065 O O . VAL A 1 150 ? 22.914 -8.720 -33.491 1.00 54.09 150 VAL A O 1
ATOM 1068 N N . SER A 1 151 ? 23.323 -10.137 -35.182 1.00 44.53 151 SER A N 1
ATOM 1069 C CA . SER A 1 151 ? 23.815 -11.237 -34.352 1.00 44.53 151 SER A CA 1
ATOM 1070 C C . SER A 1 151 ? 25.305 -11.446 -34.621 1.00 44.53 151 SER A C 1
ATOM 1072 O O . SER A 1 151 ? 25.669 -11.950 -35.680 1.00 44.53 151 SER A O 1
ATOM 1074 N N . GLY A 1 152 ? 26.164 -11.054 -33.680 1.00 43.50 152 GLY A N 1
ATOM 1075 C CA . GLY A 1 152 ? 27.615 -11.244 -33.776 1.00 43.50 152 GLY A CA 1
ATOM 1076 C C . GLY A 1 152 ? 28.379 -10.410 -32.747 1.00 43.50 152 GLY A C 1
ATOM 1077 O O . GLY A 1 152 ? 27.953 -9.311 -32.399 1.00 43.50 152 GLY A O 1
ATOM 1078 N N . GLY A 1 153 ? 29.482 -10.949 -32.222 1.00 38.59 153 GLY A N 1
ATOM 1079 C CA . GLY A 1 153 ? 30.437 -10.185 -31.413 1.00 38.59 153 GLY A CA 1
ATOM 1080 C C . GLY A 1 153 ? 31.248 -9.216 -32.278 1.00 38.59 153 GLY A C 1
ATOM 1081 O O . GLY A 1 153 ? 31.320 -9.390 -33.492 1.00 38.59 153 GLY A O 1
ATOM 1082 N N . PHE A 1 154 ? 31.844 -8.196 -31.648 1.00 40.72 154 PHE A N 1
ATOM 1083 C CA . PHE A 1 154 ? 32.657 -7.164 -32.304 1.00 40.72 154 PHE A CA 1
ATOM 1084 C C . PHE A 1 154 ? 33.602 -7.757 -33.364 1.00 40.72 154 PHE A C 1
ATOM 1086 O O . PHE A 1 154 ? 34.558 -8.444 -33.010 1.00 40.72 154 PHE A O 1
ATOM 1093 N N . GLY A 1 155 ? 33.350 -7.470 -34.645 1.00 41.25 155 GLY A N 1
ATOM 1094 C CA . GLY A 1 155 ? 34.278 -7.790 -35.736 1.00 41.25 155 GLY A CA 1
ATOM 1095 C C . GLY A 1 155 ? 33.644 -8.364 -37.000 1.00 41.25 155 GLY A C 1
ATOM 1096 O O . GLY A 1 155 ? 34.133 -8.044 -38.073 1.00 41.25 155 GLY A O 1
ATOM 1097 N N . ASP A 1 156 ? 32.542 -9.114 -36.904 1.00 40.53 156 ASP A N 1
ATOM 1098 C CA . ASP A 1 156 ? 31.921 -9.766 -38.067 1.00 40.53 156 ASP A CA 1
ATOM 1099 C C . ASP A 1 156 ? 30.390 -9.691 -37.989 1.00 40.53 156 ASP A C 1
ATOM 1101 O O . ASP A 1 156 ? 29.739 -10.454 -37.271 1.00 40.53 156 ASP A O 1
ATOM 1105 N N . TYR A 1 157 ? 29.791 -8.765 -38.741 1.00 45.47 157 TYR A N 1
ATOM 1106 C CA . TYR A 1 157 ? 28.338 -8.673 -38.871 1.00 45.47 157 TYR A CA 1
ATOM 1107 C C . TYR A 1 157 ? 27.883 -9.412 -40.129 1.00 45.47 157 TYR A C 1
ATOM 1109 O O . TYR A 1 157 ? 28.056 -8.941 -41.250 1.00 45.47 157 TYR A O 1
ATOM 1117 N N . GLN A 1 158 ? 27.304 -10.596 -39.935 1.00 42.09 158 GLN A N 1
ATOM 1118 C CA . GLN A 1 158 ? 26.652 -11.360 -40.996 1.00 42.09 158 GLN A CA 1
ATOM 1119 C C . GLN A 1 158 ? 25.212 -10.856 -41.147 1.00 42.09 158 GLN A C 1
ATOM 1121 O O . GLN A 1 158 ? 24.365 -11.095 -40.287 1.00 42.09 158 GLN A O 1
ATOM 1126 N N . PHE A 1 159 ? 24.932 -10.150 -42.240 1.00 50.12 159 PHE A N 1
ATOM 1127 C CA . PHE A 1 159 ? 23.570 -9.792 -42.626 1.00 50.12 159 PHE A CA 1
ATOM 1128 C C . PHE A 1 159 ? 22.952 -10.962 -43.388 1.00 50.12 159 PHE A C 1
ATOM 1130 O O . PHE A 1 159 ? 23.537 -11.454 -44.353 1.00 50.12 159 PHE A O 1
ATOM 1137 N N . GLY A 1 160 ? 21.784 -11.432 -42.941 1.00 40.34 160 GLY A N 1
ATOM 1138 C CA . GLY A 1 160 ? 21.116 -12.603 -43.508 1.00 40.34 160 GLY A CA 1
ATOM 1139 C C . GLY A 1 160 ? 20.987 -12.527 -45.033 1.00 40.34 160 GLY A C 1
ATOM 1140 O O . GLY A 1 160 ? 20.127 -11.821 -45.548 1.00 40.34 160 GLY A O 1
ATOM 1141 N N . GLY A 1 161 ? 21.835 -13.280 -45.740 1.00 43.50 161 GLY A N 1
ATOM 1142 C CA . GLY A 1 161 ? 21.716 -13.561 -47.173 1.00 43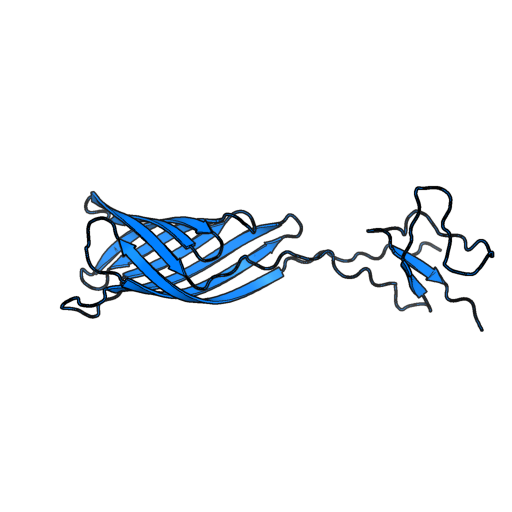.50 161 GLY A CA 1
ATOM 1143 C C . GLY A 1 161 ? 22.537 -12.707 -48.148 1.00 43.50 161 GLY A C 1
ATOM 1144 O O . GLY A 1 161 ? 22.452 -12.976 -49.342 1.00 43.50 161 GLY A O 1
ATOM 1145 N N . SER A 1 162 ? 23.346 -11.734 -47.709 1.00 41.88 162 SER A N 1
ATOM 1146 C CA . SER A 1 162 ? 24.176 -10.917 -48.617 1.00 41.88 162 SER A CA 1
ATOM 1147 C C . SER A 1 162 ? 25.637 -10.880 -48.168 1.00 41.88 162 SER A C 1
ATOM 1149 O O . SER A 1 162 ? 25.945 -10.464 -47.056 1.00 41.88 162 SER A O 1
ATOM 1151 N N . THR A 1 163 ? 26.546 -11.312 -49.044 1.00 38.00 163 THR A N 1
ATOM 1152 C CA . THR A 1 163 ? 28.002 -11.365 -48.815 1.00 38.00 163 THR A CA 1
ATOM 1153 C C . THR A 1 163 ? 28.717 -10.034 -49.064 1.00 38.00 163 THR A C 1
ATOM 1155 O O . THR A 1 163 ? 29.946 -10.006 -49.116 1.00 38.00 163 THR A O 1
ATOM 1158 N N . SER A 1 164 ? 27.990 -8.930 -49.254 1.00 40.97 164 SER A N 1
ATOM 1159 C CA . SER A 1 164 ? 28.621 -7.623 -49.453 1.00 40.97 164 SER A CA 1
ATOM 1160 C C . SER A 1 164 ? 28.966 -6.980 -48.107 1.00 40.97 164 SER A C 1
ATOM 1162 O O . SER A 1 164 ? 28.069 -6.815 -47.277 1.00 40.97 164 SER A O 1
ATOM 1164 N N . PRO A 1 165 ? 30.232 -6.583 -47.873 1.00 41.47 165 PRO A N 1
ATOM 1165 C CA . PRO A 1 165 ? 30.623 -5.909 -46.644 1.00 41.47 165 PRO A CA 1
ATOM 1166 C C . PRO A 1 165 ? 29.980 -4.521 -46.609 1.00 41.47 165 PRO A C 1
ATOM 1168 O O . PRO A 1 165 ? 30.410 -3.600 -47.301 1.00 41.47 165 PRO A O 1
ATOM 1171 N N . VAL A 1 166 ? 28.926 -4.369 -45.811 1.00 49.41 166 VAL A N 1
ATOM 1172 C CA . VAL A 1 166 ? 28.378 -3.054 -45.482 1.00 49.41 166 VAL A CA 1
ATOM 1173 C C . VAL A 1 166 ? 29.181 -2.525 -44.302 1.00 49.41 166 VAL A C 1
ATOM 1175 O O . VAL A 1 166 ? 29.275 -3.188 -43.270 1.00 49.41 166 VAL A O 1
ATOM 1178 N N . ALA A 1 167 ? 29.801 -1.355 -44.462 1.00 44.84 167 ALA A N 1
ATOM 1179 C CA . ALA A 1 167 ? 30.524 -0.700 -43.381 1.00 44.84 167 ALA A CA 1
ATOM 1180 C C . ALA A 1 167 ? 29.527 -0.314 -42.278 1.00 44.84 167 ALA A C 1
ATOM 1182 O O . ALA A 1 167 ? 28.808 0.675 -42.392 1.00 44.84 167 ALA A O 1
ATOM 1183 N N . VAL A 1 168 ? 29.453 -1.132 -41.229 1.00 47.38 168 VAL A N 1
ATOM 1184 C CA . VAL A 1 168 ? 28.710 -0.811 -40.011 1.00 47.38 168 VAL A CA 1
ATOM 1185 C C . VAL A 1 168 ? 29.645 -0.005 -39.130 1.00 47.38 168 VAL A C 1
ATOM 1187 O O . VAL A 1 168 ? 30.648 -0.526 -38.643 1.00 47.38 168 VAL A O 1
ATOM 1190 N N . ASP A 1 169 ? 29.328 1.266 -38.925 1.00 46.50 169 ASP A N 1
ATOM 1191 C CA . ASP A 1 169 ? 30.008 2.042 -37.901 1.00 46.50 169 ASP A CA 1
ATOM 1192 C C . ASP A 1 169 ? 29.613 1.468 -36.527 1.00 46.50 169 ASP A C 1
ATOM 1194 O O . ASP A 1 169 ? 28.440 1.434 -36.141 1.00 46.50 169 ASP A O 1
ATOM 1198 N N . SER A 1 170 ? 30.603 0.945 -35.802 1.00 47.16 170 SER A N 1
ATOM 1199 C CA . SER A 1 170 ? 30.424 0.271 -34.513 1.00 47.16 170 SER A CA 1
ATOM 1200 C C . SER A 1 170 ? 29.868 1.191 -33.426 1.00 47.16 170 SER A C 1
ATOM 1202 O O . SER A 1 170 ? 29.369 0.701 -32.412 1.00 47.16 170 SER A O 1
ATOM 1204 N N . SER A 1 171 ? 29.880 2.507 -33.648 1.00 45.06 171 SER A N 1
ATOM 1205 C CA . SER A 1 171 ? 29.232 3.482 -32.771 1.00 45.06 171 SER A CA 1
ATOM 1206 C C . SER A 1 171 ? 27.689 3.482 -32.856 1.00 45.06 171 SER A C 1
ATOM 1208 O O . SER A 1 171 ? 27.038 4.123 -32.028 1.00 45.06 171 SER A O 1
ATOM 1210 N N . TYR A 1 172 ? 27.085 2.692 -33.761 1.00 52.59 172 TYR A N 1
ATOM 1211 C CA . TYR A 1 172 ? 25.627 2.622 -33.996 1.00 52.59 172 TYR A CA 1
ATOM 1212 C C . TYR A 1 172 ? 24.949 1.318 -33.562 1.00 52.59 172 TYR A C 1
ATOM 1214 O O . TYR A 1 172 ? 23.785 1.087 -33.898 1.00 52.59 172 TYR A O 1
ATOM 1222 N N . VAL A 1 173 ? 25.635 0.468 -32.795 1.00 50.28 173 VAL A N 1
ATOM 1223 C CA . VAL A 1 173 ? 25.063 -0.794 -32.301 1.00 50.28 173 VAL A CA 1
ATOM 1224 C C . VAL A 1 173 ? 24.527 -0.618 -30.878 1.00 50.28 173 VAL A C 1
ATOM 1226 O O . VAL A 1 173 ? 25.290 -0.404 -29.936 1.00 50.28 173 VAL A O 1
ATOM 1229 N N . ARG A 1 174 ? 23.205 -0.742 -30.697 1.00 51.81 174 ARG A N 1
ATOM 1230 C CA . ARG A 1 174 ? 22.546 -0.846 -29.377 1.00 51.81 174 ARG A CA 1
ATOM 1231 C C . ARG A 1 174 ? 21.607 -2.044 -29.354 1.00 51.81 174 ARG A C 1
ATOM 1233 O O . ARG A 1 174 ? 20.852 -2.252 -30.297 1.00 51.81 174 ARG A O 1
ATOM 1240 N N . ASP A 1 175 ? 21.648 -2.818 -28.269 1.00 51.59 175 ASP A N 1
ATOM 1241 C CA . ASP A 1 175 ? 20.773 -3.978 -28.035 1.00 51.59 175 ASP A CA 1
ATOM 1242 C C . ASP A 1 175 ? 20.720 -4.979 -29.212 1.00 51.59 175 ASP A C 1
ATOM 1244 O O . ASP A 1 175 ? 19.665 -5.522 -29.541 1.00 51.59 175 ASP A O 1
ATOM 1248 N N . GLY A 1 176 ? 21.856 -5.209 -29.884 1.00 51.84 176 GLY A N 1
ATOM 1249 C CA . GLY A 1 176 ? 21.938 -6.131 -31.026 1.00 51.84 176 GLY A CA 1
ATOM 1250 C C . GLY A 1 176 ? 21.206 -5.643 -32.281 1.00 51.84 176 GLY A C 1
ATOM 1251 O O . GLY A 1 176 ? 20.802 -6.451 -33.114 1.00 51.84 176 GLY A O 1
ATOM 1252 N N . LYS A 1 177 ? 20.989 -4.332 -32.425 1.00 52.00 177 LYS A N 1
ATOM 1253 C CA . LYS A 1 177 ? 20.421 -3.710 -33.627 1.00 52.00 177 LYS A CA 1
ATOM 1254 C C . LYS A 1 177 ? 21.336 -2.597 -34.121 1.00 52.00 177 LYS A C 1
ATOM 1256 O O . LYS A 1 177 ? 21.914 -1.871 -33.311 1.00 52.00 177 LYS A O 1
ATOM 1261 N N . ALA A 1 178 ? 21.437 -2.466 -35.439 1.00 59.50 178 ALA A N 1
ATOM 1262 C CA . ALA A 1 178 ? 22.161 -1.387 -36.102 1.00 59.50 178 ALA A CA 1
ATOM 1263 C C . ALA A 1 178 ? 21.278 -0.739 -37.173 1.00 59.50 178 ALA A C 1
ATOM 1265 O O . ALA A 1 178 ? 20.446 -1.407 -37.794 1.00 59.50 178 ALA A O 1
ATOM 1266 N N . CYS A 1 179 ? 21.477 0.560 -37.387 1.00 56.88 179 CYS A N 1
ATOM 1267 C CA . CYS A 1 179 ? 20.947 1.252 -38.555 1.00 56.88 179 CYS A CA 1
ATOM 1268 C C . CYS A 1 179 ? 21.888 1.005 -39.731 1.00 56.88 179 CYS A C 1
ATOM 1270 O O . CYS A 1 179 ? 23.089 1.252 -39.625 1.00 56.88 179 CYS A O 1
ATOM 1272 N N . VAL A 1 180 ? 21.344 0.515 -40.839 1.00 59.81 180 VAL A N 1
ATOM 1273 C CA . VAL A 1 180 ? 22.101 0.256 -42.067 1.00 59.81 180 VAL A CA 1
ATOM 1274 C C . VAL A 1 180 ? 21.440 0.993 -43.224 1.00 59.81 180 VAL A C 1
ATOM 1276 O O . VAL A 1 180 ? 20.213 1.088 -43.273 1.00 59.81 180 VAL A O 1
ATOM 1279 N N . PHE A 1 181 ? 22.246 1.535 -44.138 1.00 53.81 181 PHE A N 1
ATOM 1280 C CA . PHE A 1 181 ? 21.740 2.142 -45.371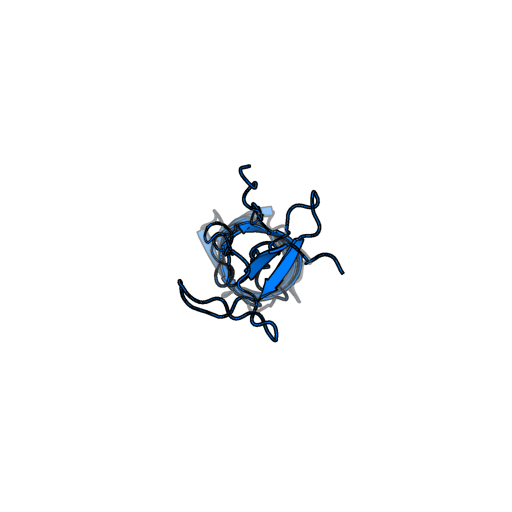 1.00 53.81 181 PHE A CA 1
ATOM 1281 C C . PHE A 1 181 ? 21.024 1.073 -46.199 1.00 53.81 181 PHE A C 1
ATOM 1283 O O . PHE A 1 181 ? 21.612 0.028 -46.495 1.00 53.81 181 PHE A O 1
ATOM 1290 N N . ALA A 1 182 ? 19.776 1.329 -46.591 1.00 52.12 182 ALA A N 1
ATOM 1291 C CA . ALA A 1 182 ? 19.141 0.534 -47.628 1.00 52.12 182 ALA A CA 1
ATOM 1292 C C . ALA A 1 182 ? 19.925 0.750 -48.931 1.00 52.12 182 ALA A C 1
ATOM 1294 O O . ALA A 1 182 ? 20.132 1.885 -49.362 1.00 52.12 182 ALA A O 1
ATOM 1295 N N . ALA A 1 183 ? 20.416 -0.331 -49.540 1.00 46.38 183 ALA A N 1
ATOM 1296 C CA . ALA A 1 183 ? 21.029 -0.226 -50.856 1.00 46.38 183 ALA A CA 1
ATOM 1297 C C . ALA A 1 183 ? 19.959 0.239 -51.864 1.00 46.38 183 ALA A C 1
ATOM 1299 O O . ALA A 1 183 ? 18.841 -0.284 -51.821 1.00 46.38 183 ALA A O 1
ATOM 1300 N N . PRO A 1 184 ? 20.266 1.197 -52.756 1.00 45.66 184 PRO A N 1
ATOM 1301 C CA . PRO A 1 184 ? 19.345 1.561 -53.823 1.00 45.66 184 PRO A CA 1
ATOM 1302 C C . PRO A 1 184 ? 19.097 0.336 -54.713 1.00 45.66 184 PRO A C 1
ATOM 1304 O O . PRO A 1 184 ? 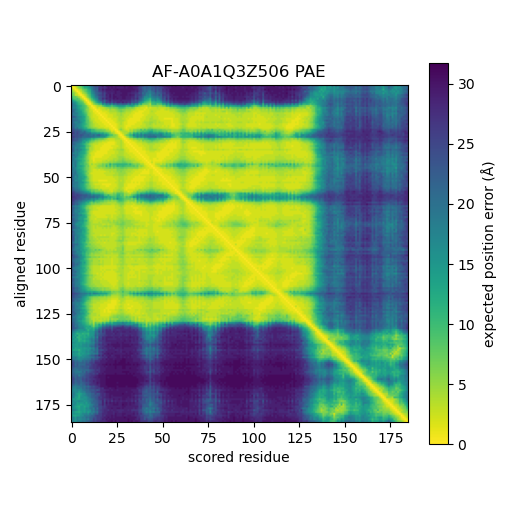20.042 -0.361 -55.091 1.00 45.66 184 PRO A O 1
ATOM 1307 N N . SER A 1 185 ? 17.819 0.070 -54.987 1.00 47.88 185 SER A N 1
ATOM 1308 C CA . SER A 1 185 ? 17.341 -0.979 -55.896 1.00 47.88 185 SER A CA 1
ATOM 1309 C C . SER A 1 185 ? 17.741 -0.727 -57.342 1.00 47.88 185 SER A C 1
ATOM 1311 O O . SER A 1 185 ? 17.615 0.450 -57.754 1.00 47.88 185 SER A O 1
#